Protein 9I8A (pdb70)

GO terms:
  GO:0005737 cytoplasm (C, TAS)
  GO:0005643 nuclear pore (C, TAS)
  GO:0005654 nucleoplasm (C, TAS)
  GO:0005829 cytosol (C, TAS)
  GO:0005515 protein binding (F, IPI)
  GO:0005654 nucleoplasm (C, IDA)
  GO:0005829 cytosol (C, IDA)
  GO:0005634 nucleus (C, IDA)
  GO:0006406 mRNA export from nucleus (P, IDA)

Organism: Homo sapiens (NCBI:txid9606)

Solvent-accessible surface area: 15616 Å² total; per-residue (Å²): 120,63,65,101,27,28,100,38,114,28,48,70,28,51,74,142,112,23,82,77,54,0,66,114,19,0,84,103,4,2,69,57,6,43,74,36,72,7,114,37,0,49,133,19,7,31,99,16,0,4,0,0,0,1,11,37,117,137,109,58,3,64,80,4,142,167,19,23,0,19,0,79,85,48,125,60,69,52,84,12,61,170,35,10,23,52,48,86,125,78,0,5,55,18,0,69,151,15,16,90,8,99,14,67,32,135,68,17,26,0,1,10,9,18,106,76,100,44,11,8,1,0,3,0,26,16,27,7,72,3,57,56,59,181,22,166,90,36,21,0,2,4,13,1,1,0,0,1,8,86,18,129,124,100,28,21,25,0,1,0,0,1,7,3,0,30,66,10,45,84,122,22,66,139,148,53,119,63,174,113,80,135,115,200,169,82,108,55,65,72,73,2,33,55,0,2,136,11,0,51,120,13,8,105,74,8,10,70,17,8,34,159,163,39,180,92,0,10,149,33,0,53,48,124,0,43,3,4,7,0,7,28,52,19,75,19,56,143,49,0,31,117,20,7,84,72,6,0,66,6,121,26,122,26,38,2,4,0,1,0,14,10,51,76,90,2,10,78,129,73,50,6,2,0,0,8,1,11,4,16,0,78,4,82,58,34,121,102,24,72,0,12,5,9,2,7,0,2,26,58,96,48,155,96,113,65,66,38,60,0,33,9,2,3,6,12,1,43,51,59,61,118

Radius of gyration: 19.2 Å; Cα contacts (8 Å, |Δi|>4): 674; chains: 2; bounding box: 52×43×65 Å

Foldseek 3Di:
DDDDDPDDDFADQPDPVSVVQVLVVLVVQVCLLQVLQNVVCLLQADQFAKEAEAEDPDPPCVLNVVLHADCVPPPDPVVNVVSIQTGSVRVRVVSSSGARKDWPSVPWGKYFDDDDQFKTKMKIWGWIARCDDDRHRFIKIKIKIWIWGQDPVGHTHTRYIYIYIYGDDPVRCCVVPDDDDDDD/DDDQVVLVVVQVVQQVVLVVVQQCCLQPVLQCNLVQADQQEWEQAQNRIQGGSVSVNVVSVVFAHKDWDWDDKDKDWDDCVVPPPWTKMKMKTWTWMDGPPDDIFIKIKIFMWTWDDDPPDTGIHTRYIYIHTPPNVD

Nearest PDB structures (foldseek):
  1jkg-assembly1_B  TM=9.981E-01  e=2.304E-37  Homo sapiens
  1jn5-assembly2_B  TM=9.976E-01  e=4.923E-36  Homo sapiens
  6e5u-assembly2_E  TM=9.848E-01  e=8.967E-34  Homo sapiens
  4wyk-assembly1_C  TM=9.854E-01  e=8.642E-33  Homo sapiens
  4wyk-assembly1_A  TM=9.820E-01  e=6.931E-32  Homo sapiens

B-factor: mean 39.31, std 14.85, range [22.28, 228.06]

Structure (mmCIF, N/CA/C/O backbone):
data_9I8A
#
_entry.id   9I8A
#
_cell.length_a   105.332
_cell.length_b   105.332
_cell.length_c   171.409
_cell.angle_alpha   90
_cell.angle_beta   90
_cell.angle_gamma   120
#
_symmetry.space_group_name_H-M   'P 65 2 2'
#
loop_
_entity.id
_entity.type
_entity.pdbx_description
1 polymer 'Nuclear RNA export factor 1'
2 polymer 'NTF2-related export protein 1'
3 water water
#
loop_
_atom_site.group_PDB
_atom_site.id
_atom_site.type_symbol
_atom_site.label_atom_id
_atom_site.label_alt_id
_atom_site.label_comp_id
_atom_site.label_asym_id
_atom_site.label_entity_id
_atom_site.label_seq_id
_atom_site.pdbx_PDB_ins_code
_atom_site.Cartn_x
_atom_site.Cartn_y
_atom_site.Cartn_z
_atom_site.occupancy
_atom_site.B_iso_or_equiv
_atom_site.auth_seq_id
_atom_site.auth_comp_id
_atom_site.auth_asym_id
_atom_site.auth_atom_id
_atom_site.pdbx_PDB_model_num
ATOM 1 N N . ALA A 1 1 ? 20.515 49.915 -7.804 1 101.894 2 ALA B N 1
ATOM 2 C CA . ALA A 1 1 ? 19.451 49.437 -6.888 1 107.338 2 ALA B CA 1
ATOM 3 C C . ALA A 1 1 ? 18.672 48.287 -7.543 1 110.071 2 ALA B C 1
ATOM 4 O O . ALA A 1 1 ? 18.253 48.397 -8.698 1 98.023 2 ALA B O 1
ATOM 13 N N . PRO A 1 2 ? 18.474 47.138 -6.844 1 10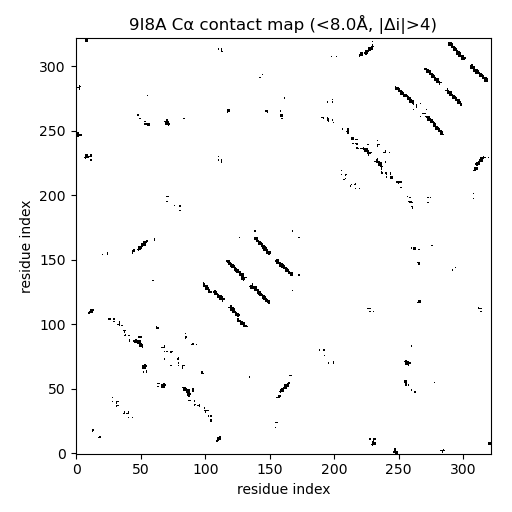9.239 3 PRO B N 1
ATOM 14 C CA . PRO A 1 2 ? 17.682 46.032 -7.386 1 103.088 3 PRO B CA 1
ATOM 15 C C . PRO A 1 2 ? 16.175 46.301 -7.352 1 97.603 3 PRO B C 1
ATOM 16 O O . PRO A 1 2 ? 15.737 47.217 -6.649 1 90.563 3 PRO B O 1
ATOM 27 N N . THR A 1 3 ? 15.394 45.52 -8.13 1 97.863 4 THR B N 1
ATOM 28 C CA . THR A 1 3 ? 13.93 45.596 -8.12 1 91.048 4 THR B CA 1
ATOM 29 C C . THR A 1 3 ? 13.268 44.205 -8.259 1 88.111 4 THR B C 1
ATOM 30 O O . THR A 1 3 ? 12.035 44.08 -8.214 1 89.21 4 THR B O 1
ATOM 40 N N . THR A 1 4 ? 14.061 43.133 -8.399 1 72.686 5 THR B N 1
ATOM 41 C CA . THR A 1 4 ? 13.501 41.802 -8.538 1 69.045 5 THR B CA 1
ATOM 42 C C . THR A 1 4 ? 13.17 41.267 -7.153 1 70.085 5 THR B C 1
ATOM 43 O O . THR A 1 4 ? 14.018 41.252 -6.269 1 74.185 5 THR B O 1
ATOM 53 N N . LEU A 1 5 ? 11.933 40.808 -6.972 1 70.494 6 LEU B N 1
ATOM 54 C CA . LEU A 1 5 ? 11.593 39.972 -5.833 1 67.591 6 LEU B CA 1
ATOM 55 C C . LEU A 1 5 ? 11.882 38.531 -6.248 1 62.282 6 LEU B C 1
ATOM 56 O O . LEU A 1 5 ? 11.598 38.179 -7.394 1 59.751 6 LEU B O 1
ATOM 72 N N . PRO A 1 6 ? 12.5 37.673 -5.392 1 65.461 7 PRO B N 1
ATOM 73 C CA . PRO A 1 6 ? 12.604 36.246 -5.699 1 61.735 7 PRO B CA 1
ATOM 74 C C . PRO A 1 6 ? 11.239 35.616 -5.956 1 59.548 7 PRO B C 1
ATOM 75 O O . PRO A 1 6 ? 10.226 36.146 -5.509 1 59.986 7 PRO B O 1
ATOM 86 N N . PRO A 1 7 ? 11.186 34.498 -6.713 1 60.064 8 PRO B N 1
ATOM 87 C CA . PRO A 1 7 ? 9.921 33.83 -7.027 1 56.346 8 PRO B CA 1
ATOM 88 C C . PRO A 1 7 ? 9.181 33.276 -5.812 1 51.222 8 PRO B C 1
ATOM 89 O O . PRO A 1 7 ? 9.756 32.568 -4.988 1 56.757 8 PRO B O 1
ATOM 100 N N . CYS A 1 8 ? 7.884 33.574 -5.734 1 47.457 9 CYS B N 1
ATOM 101 C CA . CYS A 1 8 ? 7.054 33.147 -4.622 1 41.523 9 CYS B CA 1
ATOM 102 C C . CYS A 1 8 ? 6.637 31.701 -4.839 1 36.683 9 CYS B C 1
ATOM 103 O O . CYS A 1 8 ? 6.332 31.33 -5.958 1 41.635 9 CYS B O 1
ATOM 110 N N . LYS A 1 9 ? 6.605 30.914 -3.762 1 40.408 10 LYS B N 1
ATOM 111 C CA . LYS A 1 9 ? 6.352 29.482 -3.844 1 39.896 10 LYS B CA 1
ATOM 112 C C . LYS A 1 9 ? 5.244 29.14 -2.85 1 39.828 10 LYS B C 1
ATOM 113 O O . LYS A 1 9 ? 4.937 29.946 -1.971 1 39.456 10 LYS B O 1
ATOM 132 N N . GLY A 1 10 ? 4.65 27.953 -3.008 1 39.045 11 GLY B N 1
ATOM 133 C CA . GLY A 1 10 ? 3.626 27.463 -2.097 1 35.075 11 GLY B CA 1
ATOM 134 C C . GLY A 1 10 ? 4.22 26.909 -0.803 1 31.051 11 GLY B C 1
ATOM 135 O O . GLY A 1 10 ? 5.309 27.311 -0.386 1 34.859 11 GLY B O 1
ATOM 139 N N . SER A 1 11 ? 3.535 25.918 -0.238 1 29.987 12 SER B N 1
ATOM 140 C CA . SER A 1 11 ? 3.818 25.371 1.076 1 28.185 12 SER B CA 1
ATOM 141 C C . SER A 1 11 ? 5.283 24.959 1.211 1 28.351 12 SER B C 1
ATOM 142 O O . SER A 1 11 ? 5.834 24.374 0.286 1 30.823 12 SER B O 1
ATOM 149 N N . TYR A 1 12 ? 5.853 25.231 2.386 1 28.841 13 TYR B N 1
ATOM 150 C CA . TYR A 1 12 ? 7.193 24.815 2.743 1 30.699 13 TYR B CA 1
ATOM 151 C C . TYR A 1 12 ? 7.091 23.877 3.943 1 27.322 13 TYR B C 1
ATOM 152 O O . TYR A 1 12 ? 6.75 24.312 5.043 1 27.056 13 TYR B O 1
ATOM 169 N N . PHE A 1 13 ? 7.467 22.594 3.75 1 30.235 14 PHE B N 1
ATOM 170 C CA . PHE A 1 13 ? 7.447 21.631 4.841 1 31.463 14 PHE B CA 1
ATOM 171 C C . PHE A 1 13 ? 8.846 21.201 5.286 1 33.443 14 PHE B C 1
ATOM 172 O O . PHE A 1 13 ? 8.992 20.668 6.392 1 32.356 14 PHE B O 1
ATOM 189 N N . GLY A 1 14 ? 9.86 21.404 4.429 1 31.351 15 GLY B N 1
ATOM 190 C CA . GLY A 1 14 ? 11.233 20.999 4.738 1 32.962 15 GLY B CA 1
ATOM 191 C C . GLY A 1 14 ? 11.496 19.524 4.473 1 36.163 15 GLY B C 1
ATOM 192 O O . GLY A 1 14 ? 12.394 19.215 3.686 1 38.114 15 GLY B O 1
ATOM 196 N N . THR A 1 15 ? 10.734 18.625 5.148 1 34.821 16 THR B N 1
ATOM 197 C CA . THR A 1 15 ? 10.922 17.191 5.012 1 35.442 16 THR B CA 1
ATOM 198 C C . THR A 1 15 ? 9.581 16.506 4.746 1 35.624 16 THR B C 1
ATOM 199 O O . THR A 1 15 ? 8.523 17.003 5.15 1 35.821 16 THR B O 1
ATOM 209 N N . GLU A 1 16 ? 9.656 15.309 4.126 1 38.871 17 GLU B N 1
ATOM 210 C CA . GLU A 1 16 ? 8.462 14.51 3.854 1 39.133 17 GLU B CA 1
ATOM 211 C C . GLU A 1 16 ? 7.811 14.067 5.156 1 38.295 17 GLU B C 1
ATOM 212 O O . GLU A 1 16 ? 6.591 14.066 5.265 1 40.471 17 GLU B O 1
ATOM 224 N N . ASN A 1 17 ? 8.626 13.661 6.135 1 37.638 18 ASN B N 1
ATOM 225 C CA . ASN A 1 17 ? 8.107 13.253 7.433 1 42.083 18 ASN B CA 1
ATOM 226 C C . ASN A 1 17 ? 7.241 14.353 8.055 1 37.521 18 ASN B C 1
ATOM 227 O O . ASN A 1 17 ? 6.177 14.063 8.596 1 36.581 18 ASN B O 1
ATOM 238 N N . LEU A 1 18 ? 7.73 15.607 8.042 1 34.425 19 LEU B N 1
ATOM 239 C CA . LEU A 1 18 ? 7.015 16.721 8.668 1 33.438 19 LEU B CA 1
ATOM 240 C C . LEU A 1 18 ? 5.752 17.081 7.884 1 31.105 19 LEU B C 1
ATOM 241 O O . LEU A 1 18 ? 4.744 17.532 8.462 1 32.027 19 LEU B O 1
ATOM 257 N N . LYS A 1 19 ? 5.84 16.967 6.55 1 30.201 20 LYS B N 1
ATOM 258 C CA . LYS A 1 19 ? 4.674 17.248 5.727 1 32.073 20 LYS B CA 1
ATOM 259 C C . LYS A 1 19 ? 3.56 16.286 6.119 1 32.785 20 LYS B C 1
ATOM 260 O O . LYS A 1 19 ? 2.428 16.723 6.322 1 33.981 20 LYS B O 1
ATOM 279 N N . SER A 1 20 ? 3.885 14.983 6.224 1 34.872 21 SER B N 1
ATOM 280 C CA . SER A 1 20 ? 2.912 13.986 6.603 1 34.974 21 SER B CA 1
ATOM 281 C C . SER A 1 20 ? 2.293 14.323 7.977 1 35.235 21 SER B C 1
ATOM 282 O O . SER A 1 20 ? 1.051 14.291 8.16 1 33.81 21 SER B O 1
ATOM 289 N N . LEU A 1 21 ? 3.146 14.648 8.954 1 32.561 22 LEU B N 1
ATOM 290 C CA . LEU A 1 21 ? 2.72 14.884 10.326 1 30.951 22 LEU B CA 1
ATOM 291 C C . LEU A 1 21 ? 1.78 16.101 10.41 1 32.568 22 LEU B C 1
ATOM 292 O O . LEU A 1 21 ? 0.723 16.053 11.062 1 31.331 22 LEU B O 1
ATOM 308 N N . VAL A 1 22 ? 2.196 17.207 9.781 1 29.108 23 VAL B N 1
ATOM 309 C CA . VAL A 1 22 ? 1.43 18.45 9.905 1 28.024 23 VAL B CA 1
ATOM 310 C C . VAL A 1 22 ? 0.134 18.38 9.094 1 28.247 23 VAL B C 1
ATOM 311 O O . VAL A 1 22 ? -0.878 18.833 9.577 1 27.566 23 VAL B O 1
ATOM 324 N N . LEU A 1 23 ? 0.176 17.82 7.882 1 28.38 24 LEU B N 1
ATOM 325 C CA . LEU A 1 23 ? -1.03 17.674 7.089 1 30.959 24 LEU B CA 1
ATOM 326 C C . LEU A 1 23 ? -2.049 16.781 7.799 1 29.18 24 LEU B C 1
ATOM 327 O O . LEU A 1 23 ? -3.237 17.104 7.741 1 28.527 24 LEU B O 1
ATOM 343 N N . HIS A 1 24 ? -1.617 15.716 8.489 1 30.555 25 HIS B N 1
ATOM 344 C CA . HIS A 1 24 ? -2.542 14.869 9.239 1 31.446 25 HIS B CA 1
ATOM 345 C C . HIS A 1 24 ? -3.13 15.615 10.434 1 32.6 25 HIS B C 1
ATOM 346 O O . HIS A 1 24 ? -4.338 15.538 10.676 1 31.436 25 HIS B O 1
ATOM 359 N N . PHE A 1 25 ? -2.294 16.395 11.135 1 30.28 26 PHE B N 1
ATOM 360 C CA . PHE A 1 25 ? -2.783 17.215 12.241 1 28.284 26 PHE B CA 1
ATOM 361 C C . PHE A 1 25 ? -3.905 18.149 11.787 1 28.05 26 PHE B C 1
ATOM 362 O O . PHE A 1 25 ? -4.925 18.274 12.473 1 29.397 26 PHE B O 1
ATOM 379 N N . LEU A 1 26 ? -3.717 18.802 10.632 1 26.546 27 LEU B N 1
ATOM 380 C CA . LEU A 1 26 ? -4.636 19.837 10.182 1 27.763 27 LEU B CA 1
ATOM 381 C C . LEU A 1 26 ? -5.945 19.188 9.756 1 30.343 27 LEU B C 1
ATOM 382 O O . LEU A 1 26 ? -7.018 19.7 10.075 1 27.991 27 LEU B O 1
ATOM 398 N N . GLN A 1 27 ? -5.857 18.045 9.069 1 29.379 28 GLN B N 1
ATOM 399 C CA . GLN A 1 27 ? -7.035 17.242 8.76 1 29.021 28 GLN B CA 1
ATOM 400 C C . GLN A 1 27 ? -7.888 16.953 9.991 1 30.413 28 GLN B C 1
ATOM 401 O O . GLN A 1 27 ? -9.112 17.202 9.974 1 30.965 28 GLN B O 1
ATOM 415 N N . GLN A 1 28 ? -7.235 16.434 11.034 1 30.16 29 GLN B N 1
ATOM 416 C CA . GLN A 1 28 ? -7.886 16.024 12.273 1 30.66 29 GLN B CA 1
ATOM 417 C C . GLN A 1 28 ? -8.442 17.248 13.006 1 30.123 29 GLN B C 1
ATOM 418 O O . GLN A 1 28 ? -9.585 17.231 13.49 1 31.398 29 GLN B O 1
ATOM 432 N N . TYR A 1 29 ? -7.633 18.301 13.111 1 26.924 30 TYR B N 1
ATOM 433 C CA . TYR A 1 29 ? -8.024 19.508 13.841 1 27.018 30 TYR B CA 1
ATOM 434 C C . TYR A 1 29 ? -9.272 20.113 13.211 1 25.238 30 TYR B C 1
ATOM 435 O O . TYR A 1 29 ? -10.229 20.427 13.919 1 28.847 30 TYR B O 1
ATOM 452 N N . TYR A 1 30 ? -9.243 20.285 11.883 1 24.48 31 TYR B N 1
ATOM 453 C CA . TYR A 1 30 ? -10.325 20.988 11.215 1 26.21 31 TYR B CA 1
ATOM 454 C C . TYR A 1 30 ? -11.561 20.097 11.051 1 26.833 31 TYR B C 1
ATOM 455 O O . TYR A 1 30 ? -12.667 20.613 10.927 1 28.587 31 TYR B O 1
ATOM 472 N N . ALA A 1 31 ? -11.428 18.768 11.135 1 28.732 32 ALA B N 1
ATOM 473 C CA . ALA A 1 31 ? -12.639 17.94 11.16 1 30.588 32 ALA B CA 1
ATOM 474 C C . ALA A 1 31 ? -13.452 18.261 12.407 1 29.64 32 ALA B C 1
ATOM 475 O O . ALA A 1 31 ? -14.669 18.272 12.351 1 32.197 32 ALA B O 1
ATOM 482 N N . ILE A 1 32 ? -12.791 18.485 13.548 1 29.649 33 ILE B N 1
ATOM 483 C CA . ILE A 1 32 ? -13.481 18.881 14.76 1 30.816 33 ILE B CA 1
ATOM 484 C C . ILE A 1 32 ? -13.918 20.345 14.699 1 27.567 33 ILE B C 1
ATOM 485 O O . ILE A 1 32 ? -15.038 20.691 15.092 1 28.273 33 ILE B O 1
ATOM 501 N N . TYR A 1 33 ? -12.998 21.212 14.262 1 27.042 34 TYR B N 1
ATOM 502 C CA . TYR A 1 33 ? -13.269 22.651 14.217 1 26.802 34 TYR B CA 1
ATOM 503 C C . TYR A 1 33 ? -14.498 23.004 13.381 1 25.978 34 TYR B C 1
ATOM 504 O O . TYR A 1 33 ? -15.236 23.944 13.733 1 28.361 34 TYR B O 1
ATOM 521 N N . ASP A 1 34 ? -14.715 22.261 12.283 1 25.303 35 ASP B N 1
ATOM 522 C CA . ASP A 1 34 ? -15.829 22.494 11.377 1 27.177 35 ASP B CA 1
ATOM 523 C C . ASP A 1 34 ? -17.065 21.609 11.64 1 29.735 35 ASP B C 1
ATOM 524 O O . ASP A 1 34 ? -18.045 21.635 10.864 1 34.616 35 ASP B O 1
ATOM 533 N N . SER A 1 35 ? -17.107 20.936 12.797 1 30.422 36 SER B N 1
ATOM 534 C CA . SER A 1 35 ? -18.138 19.951 13.097 1 32.715 36 SER B CA 1
ATOM 535 C C . SER A 1 35 ? -19.41 20.543 13.708 1 36.025 36 SER B C 1
ATOM 536 O O . SER A 1 35 ? -20.44 19.859 13.748 1 39.863 36 SER B O 1
ATOM 543 N N . GLY A 1 36 ? -19.368 21.715 14.322 1 36.109 37 GLY B N 1
ATOM 544 C CA . GLY A 1 36 ? -20.554 22.202 15.011 1 40.885 37 GLY B CA 1
ATOM 545 C C . GLY A 1 36 ? -20.484 22.136 16.542 1 36.786 37 GLY B C 1
ATOM 546 O O . GLY A 1 36 ? -21.363 22.673 17.242 1 44.163 37 GLY B O 1
ATOM 550 N N . ASP A 1 37 ? -19.515 21.387 17.054 1 32.836 38 ASP B N 1
ATOM 551 C CA . ASP A 1 37 ? -19.122 21.467 18.448 1 32.895 38 ASP B CA 1
ATOM 552 C C . ASP A 1 37 ? -17.61 21.239 18.488 1 30.094 38 ASP B C 1
ATOM 553 O O . ASP A 1 37 ? -17.117 20.164 18.112 1 34.864 38 ASP B O 1
ATOM 562 N N . ARG A 1 38 ? -16.902 22.25 18.975 1 29.334 39 ARG B N 1
ATOM 563 C CA . ARG A 1 38 ? -15.448 22.25 18.962 1 27.198 39 ARG B CA 1
ATOM 564 C C . ARG A 1 38 ? -14.862 21.671 20.254 1 27.532 39 ARG B C 1
ATOM 565 O O . ARG A 1 38 ? -13.636 21.675 20.421 1 29.514 39 ARG B O 1
ATOM 586 N N . GLN A 1 39 ? -15.674 21.088 21.157 1 27.837 40 GLN B N 1
ATOM 587 C CA . GLN A 1 39 ? -15.14 20.691 22.458 1 26.515 40 GLN B CA 1
ATOM 588 C C . GLN A 1 39 ? -14.099 19.557 22.313 1 26.728 40 GLN B C 1
ATOM 589 O O . GLN A 1 39 ? -13.291 19.369 23.216 1 27.509 40 GLN B O 1
ATOM 603 N N . GLY A 1 40 ? -14.103 18.863 21.17 1 27.433 41 GLY B N 1
ATOM 604 C CA . GLY A 1 40 ? -13.136 17.808 20.887 1 30.018 41 GLY B CA 1
ATOM 605 C C . GLY A 1 40 ? -11.701 18.338 20.83 1 29.472 41 GLY B C 1
ATOM 606 O O . GLY A 1 40 ? -10.749 17.572 20.982 1 30.185 41 GLY B O 1
ATOM 610 N N . LEU A 1 41 ? -11.574 19.654 20.635 1 30.564 42 LEU B N 1
ATOM 611 C CA . LEU A 1 41 ? -10.258 20.274 20.608 1 30.163 42 LEU B CA 1
ATOM 612 C C . LEU A 1 41 ? -9.63 20.352 21.998 1 28.382 42 LEU B C 1
ATOM 613 O O . LEU A 1 41 ? -8.436 20.667 22.103 1 30.026 42 LEU B O 1
ATOM 629 N N . LEU A 1 42 ? -10.382 20.128 23.075 1 30.428 43 LEU B N 1
ATOM 630 C CA . LEU A 1 42 ? -9.79 20.09 24.41 1 28.947 43 LEU B CA 1
ATOM 631 C C . LEU A 1 42 ? -8.596 19.122 24.487 1 29.625 43 LEU B C 1
ATOM 632 O O . LEU A 1 42 ? -7.636 19.351 25.224 1 34.048 43 LEU B O 1
ATOM 648 N N . ASP A 1 43 ? -8.642 18.038 23.705 1 29.03 44 ASP B N 1
ATOM 649 C CA . ASP A 1 43 ? -7.549 17.079 23.736 1 32.872 44 ASP B CA 1
ATOM 650 C C . ASP A 1 43 ? -6.411 17.434 22.778 1 32.133 44 ASP B C 1
ATOM 651 O O . ASP A 1 43 ? -5.392 16.741 22.799 1 39.852 44 ASP B O 1
ATOM 660 N N . ALA A 1 44 ? -6.535 18.523 22.013 1 33.301 45 ALA B N 1
ATOM 661 C CA . ALA A 1 44 ? -5.463 18.994 21.148 1 28.42 45 ALA B CA 1
ATOM 662 C C . ALA A 1 44 ? -4.673 20.156 21.748 1 28.454 45 ALA B C 1
ATOM 663 O O . ALA A 1 44 ? -3.57 20.422 21.25 1 29.668 45 ALA B O 1
ATOM 670 N N . TYR A 1 45 ? -5.195 20.813 22.799 1 28.727 46 TYR B N 1
ATOM 671 C CA . TYR A 1 45 ? -4.585 21.984 23.403 1 27.087 46 TYR B CA 1
ATOM 672 C C . TYR A 1 45 ? -3.98 21.611 24.751 1 27.21 46 TYR B C 1
ATOM 673 O O . TYR A 1 45 ? -4.6 20.906 25.541 1 29.612 46 TYR B O 1
ATOM 690 N N . HIS A 1 46 ? -2.765 22.124 25.019 1 28.308 47 HIS B N 1
ATOM 691 C CA . HIS A 1 46 ? -2.104 21.996 26.307 1 30.957 47 HIS B CA 1
ATOM 692 C C . HIS A 1 46 ? -2.982 22.621 27.388 1 31.615 47 HIS B C 1
ATOM 693 O O . HIS A 1 46 ? -3.654 23.628 27.132 1 31.967 47 HIS B O 1
ATOM 706 N N . ASP A 1 47 ? -2.884 22.101 28.62 1 28.949 48 ASP B N 1
ATOM 707 C CA . ASP A 1 47 ? -3.542 22.715 29.761 1 31.217 48 ASP B CA 1
ATOM 708 C C . ASP A 1 47 ? -3.276 24.218 29.874 1 29.596 48 ASP B C 1
ATOM 709 O O . ASP A 1 47 ? -4.177 24.993 30.271 1 27.745 48 ASP B O 1
ATOM 718 N N . GLY A 1 48 ? -2.039 24.619 29.581 1 27.227 49 GLY B N 1
ATOM 719 C CA . GLY A 1 48 ? -1.59 26.003 29.68 1 28.061 49 GLY B CA 1
ATOM 720 C C . GLY A 1 48 ? -1.507 26.737 28.346 1 27.631 49 GLY B C 1
ATOM 721 O O . GLY A 1 48 ? -0.806 27.752 28.249 1 30.587 49 GLY B O 1
ATOM 725 N N . ALA A 1 49 ? -2.248 26.292 27.336 1 26.235 50 ALA B N 1
ATOM 726 C CA . ALA A 1 49 ? -2.242 26.923 26.023 1 26.722 50 ALA B CA 1
ATOM 727 C C . ALA A 1 49 ? -2.738 28.377 26.032 1 26.807 50 ALA B C 1
ATOM 728 O O . ALA A 1 49 ? -3.527 28.777 26.907 1 27.07 50 ALA B O 1
ATOM 735 N N . CYS A 1 50 ? -2.282 29.13 25.014 1 27.117 51 CYS B N 1
ATOM 736 C CA . CYS A 1 50 ? -2.722 30.496 24.745 1 29.299 51 CYS B CA 1
ATOM 737 C C . CYS A 1 50 ? -3.334 30.585 23.37 1 25.482 51 CYS B C 1
ATOM 738 O O . CYS A 1 50 ? -2.834 29.955 22.44 1 25.938 51 CYS B O 1
ATOM 745 N N . CYS A 1 51 ? -4.369 31.466 23.241 1 24.283 52 CYS B N 1
ATOM 746 C CA . CYS A 1 51 ? -4.999 31.733 21.964 1 24.296 52 CYS B CA 1
ATOM 747 C C . CYS A 1 51 ? -5.337 33.226 21.901 1 24.123 52 CYS B C 1
ATOM 748 O O . CYS A 1 51 ? -5.786 33.79 22.902 1 27.26 52 CYS B O 1
ATOM 755 N N . SER A 1 52 ? -5.173 33.819 20.718 1 24.194 53 SER B N 1
ATOM 756 C CA . SER A 1 52 ? -5.689 35.174 20.509 1 24.475 53 SER B CA 1
ATOM 757 C C . SER A 1 52 ? -6.038 35.362 19.043 1 25.414 53 SER B C 1
ATOM 758 O O . SER A 1 52 ? -5.603 34.594 18.18 1 28.141 53 SER B O 1
ATOM 765 N N . LEU A 1 53 ? -6.915 36.358 18.811 1 25.402 54 LEU B N 1
ATOM 766 C CA . LEU A 1 53 ? -7.459 36.693 17.5 1 25.86 54 LEU B CA 1
ATOM 767 C C . LEU A 1 53 ? -7.116 38.139 17.147 1 25.593 54 LEU B C 1
ATOM 768 O O . LEU A 1 53 ? -7.182 39 18.014 1 28.611 54 LEU B O 1
ATOM 784 N N . SER A 1 54 ? -6.784 38.373 15.871 1 25.686 55 SER B N 1
ATOM 785 C CA . SER A 1 54 ? -6.614 39.703 15.356 1 28.233 55 SER B CA 1
ATOM 786 C C . SER A 1 54 ? -7.321 39.817 14.006 1 27.324 55 SER B C 1
ATOM 787 O O . SER A 1 54 ? -7.5 38.816 13.314 1 27.261 55 SER B O 1
ATOM 794 N N . ILE A 1 55 ? -7.742 41.049 13.662 1 28.779 56 ILE B N 1
ATOM 795 C CA . ILE A 1 55 ? -8.32 41.355 12.365 1 28.995 56 ILE B CA 1
ATOM 796 C C . ILE A 1 55 ? -7.709 42.66 11.853 1 29.648 56 ILE B C 1
ATOM 797 O O . ILE A 1 55 ? -7.052 43.374 12.601 1 31.558 56 ILE B O 1
ATOM 813 N N . PRO A 1 56 ? -7.905 43.012 10.561 1 32.074 57 PRO B N 1
ATOM 814 C CA . PRO A 1 56 ? -7.39 44.266 10.025 1 32.947 57 PRO B CA 1
ATOM 815 C C . PRO A 1 56 ? -7.899 45.5 10.757 1 39.434 57 PRO B C 1
ATOM 816 O O . PRO A 1 56 ? -9.018 45.517 11.248 1 40.908 57 PRO B O 1
ATOM 827 N N . PHE A 1 57 ? -7.043 46.534 10.823 1 42.979 58 PHE B N 1
ATOM 828 C CA . PHE A 1 57 ? -7.422 47.765 11.496 1 53.424 58 PHE B CA 1
ATOM 829 C C . PHE A 1 57 ? -8.471 48.437 10.611 1 56.09 58 PHE B C 1
ATOM 830 O O . PHE A 1 57 ? -8.212 48.618 9.418 1 56.661 58 PHE B O 1
ATOM 847 N N . ILE A 1 58 ? -9.67 48.684 11.179 1 62.168 59 ILE B N 1
ATOM 848 C CA . ILE A 1 58 ? -10.797 49.252 10.445 1 80.898 59 ILE B CA 1
ATOM 849 C C . ILE A 1 58 ? -11.674 50.011 11.448 1 91.082 59 ILE B C 1
ATOM 850 O O . ILE A 1 58 ? -11.153 51.109 11.878 1 91.404 59 ILE B O 1
ATOM 866 N N . SER A 1 65 ? -19.233 46.433 10.295 1 81.753 66 SER B N 1
ATOM 867 C CA . SER A 1 65 ? -18.536 45.678 9.218 1 75.924 66 SER B CA 1
ATOM 868 C C . SER A 1 65 ? -18.96 44.205 9.254 1 66.046 66 SER B C 1
ATOM 869 O O . SER A 1 65 ? -19.485 43.686 10.254 1 54.712 66 SER B O 1
ATOM 876 N N . SER A 1 66 ? -18.699 43.507 8.144 1 57.289 67 SER B N 1
ATOM 877 C CA . SER A 1 66 ? -19.023 42.098 8.068 1 56.005 67 SER B CA 1
ATOM 878 C C . SER A 1 66 ? -18.152 41.311 9.057 1 46.031 67 SER B C 1
ATOM 879 O O . SER A 1 66 ? -18.434 40.144 9.264 1 50.038 67 SER B O 1
ATOM 886 N N . LEU A 1 67 ? -17.157 41.945 9.726 1 44.719 68 LEU B N 1
ATOM 887 C CA . LEU A 1 67 ? -16.296 41.22 10.673 1 39.459 68 LEU B CA 1
ATOM 888 C C . LEU A 1 67 ? -16.717 41.482 12.121 1 39.854 68 LEU B C 1
ATOM 889 O O . LEU A 1 67 ? -15.954 41.216 13.039 1 40.609 68 LEU B O 1
ATOM 905 N N . ALA A 1 68 ? -17.96 41.941 12.364 1 43.738 69 ALA B N 1
ATOM 906 C CA . ALA A 1 68 ? -18.361 42.378 13.697 1 45.957 69 ALA B CA 1
ATOM 907 C C . ALA A 1 68 ? -18.277 41.28 14.761 1 43.624 69 ALA B C 1
ATOM 908 O O . ALA A 1 68 ? -17.989 41.561 15.922 1 47.119 69 ALA B O 1
ATOM 915 N N . GLU A 1 69 ? -18.558 40.031 14.384 1 44.978 70 GLU B N 1
ATOM 916 C CA . GLU A 1 69 ? -18.497 38.921 15.322 1 43.893 70 GLU B CA 1
ATOM 917 C C . GLU A 1 69 ? -17.063 38.69 15.842 1 41.144 70 GLU B C 1
ATOM 918 O O . GLU A 1 69 ? -16.865 38.075 16.878 1 45.453 70 GLU B O 1
ATOM 930 N N . TYR A 1 70 ? -16.044 39.167 15.119 1 35.768 71 TYR B N 1
ATOM 931 C CA . TYR A 1 70 ? -14.647 39.02 15.51 1 35.552 71 TYR B CA 1
ATOM 932 C C . TYR A 1 70 ? -14.119 40.275 16.229 1 36.103 71 TYR B C 1
ATOM 933 O O . TYR A 1 70 ? -13.024 40.256 16.794 1 36.234 71 TYR B O 1
ATOM 950 N N . PHE A 1 71 ? -14.877 41.382 16.203 1 40.096 72 PHE B N 1
ATOM 951 C CA . PHE A 1 71 ? -14.391 42.667 16.673 1 38.834 72 PHE B CA 1
ATOM 952 C C . PHE A 1 71 ? -14.181 42.622 18.191 1 38.439 72 PHE B C 1
ATOM 953 O O . PHE A 1 71 ? -13.187 43.139 18.668 1 38.416 72 PHE B O 1
ATOM 970 N N . LYS A 1 72 ? -15.091 41.995 18.963 1 38.71 73 LYS B N 1
ATOM 971 C CA . LYS A 1 72 ? -15.055 42.111 20.422 1 44.78 73 LYS B CA 1
ATOM 972 C C . LYS A 1 72 ? -13.78 41.5 21 1 41.409 73 LYS B C 1
ATOM 973 O O . LYS A 1 72 ? -13.25 42.004 21.999 1 45.528 73 LYS B O 1
ATOM 992 N N . ASP A 1 73 ? -13.301 40.414 20.371 1 35.888 74 ASP B N 1
ATOM 993 C CA . ASP A 1 73 ? -12.151 39.687 20.888 1 34.123 74 ASP B CA 1
ATOM 994 C C . ASP A 1 73 ? -10.837 39.982 20.146 1 34.653 74 ASP B C 1
ATOM 995 O O . ASP A 1 73 ? -9.809 39.372 20.466 1 34.807 74 ASP B O 1
ATOM 1004 N N A SER A 1 74 ? -10.861 40.858 19.138 0.5 30.609 75 SER B N 1
ATOM 1005 N N B SER A 1 74 ? -10.875 40.904 19.167 0.5 33.078 75 SER B N 1
ATOM 1006 C CA A SER A 1 74 ? -9.648 41.144 18.372 0.5 30.567 75 SER B CA 1
ATOM 1007 C CA B SER A 1 74 ? -9.681 41.3 18.416 0.5 35.989 75 SER B CA 1
ATOM 1008 C C A SER A 1 74 ? -8.636 41.92 19.228 0.5 30.686 75 SER B C 1
ATOM 1009 C C B SER A 1 74 ? -8.622 41.903 19.345 0.5 32.285 75 SER B C 1
ATOM 1010 O O A SER A 1 74 ? -9.009 42.856 19.942 0.5 37.576 75 SER B O 1
ATOM 1011 O O B SER A 1 74 ? -8.928 42.721 20.218 0.5 32.053 75 SER B O 1
ATOM 1024 N N . ARG A 1 75 ? -7.363 41.513 19.121 1 29.095 76 ARG B N 1
ATOM 1025 C CA . ARG A 1 75 ? -6.264 41.982 19.958 1 30.67 76 ARG B CA 1
ATOM 1026 C C . ARG A 1 75 ? -5.152 42.571 19.082 1 32.679 76 ARG B C 1
ATOM 1027 O O . ARG A 1 75 ? -4.466 41.861 18.339 1 35.748 76 ARG B O 1
ATOM 1049 N N . ASN A 1 76 ? -4.975 43.887 19.151 1 31.938 77 ASN B N 1
ATOM 1050 C CA . ASN A 1 76 ? -3.976 44.603 18.381 1 32.897 77 ASN B CA 1
ATOM 1051 C C . ASN A 1 76 ? -3.194 45.486 19.345 1 35.094 77 ASN B C 1
ATOM 1052 O O . ASN A 1 76 ? -3.691 46.529 19.752 1 37.398 77 ASN B O 1
ATOM 1063 N N . VAL A 1 77 ? -2.016 45.018 19.756 1 32.593 78 VAL B N 1
ATOM 1064 C CA . VAL A 1 77 ? -1.266 45.695 20.807 1 36.271 78 VAL B CA 1
ATOM 1065 C C . VAL A 1 77 ? -0.62 46.97 20.273 1 35.91 78 VAL B C 1
ATOM 1066 O O . VAL A 1 77 ? -0.179 47.795 21.067 1 40.272 78 VAL B O 1
ATOM 1079 N N . LYS A 1 78 ? -0.544 47.141 18.946 1 35.996 79 LYS B N 1
ATOM 1080 C CA . LYS A 1 78 ? -0.093 48.416 18.392 1 39.916 79 LYS B CA 1
ATOM 1081 C C . LYS A 1 78 ? -1.109 49.515 18.718 1 42.763 79 LYS B C 1
ATOM 1082 O O . LYS A 1 78 ? -0.731 50.643 19.027 1 54.512 79 LYS B O 1
ATOM 1101 N N . LYS A 1 79 ? -2.406 49.161 18.645 1 42.624 80 LYS B N 1
ATOM 1102 C CA . LYS A 1 79 ? -3.504 50.091 18.82 1 45.556 80 LYS B CA 1
ATOM 1103 C C . LYS A 1 79 ? -3.946 50.172 20.27 1 45.762 80 LYS B C 1
ATOM 1104 O O . LYS A 1 79 ? -4.22 51.277 20.733 1 53.233 80 LYS B O 1
ATOM 1123 N N . LEU A 1 80 ? -3.979 49.039 20.959 1 40.484 81 LEU B N 1
ATOM 1124 C CA . LEU A 1 80 ? -4.48 48.949 22.321 1 41.471 81 LEU B CA 1
ATOM 1125 C C . LEU A 1 80 ? -3.281 48.934 23.256 1 44.324 81 LEU B C 1
ATOM 1126 O O . LEU A 1 80 ? -2.485 47.993 23.187 1 41.931 81 LEU B O 1
ATOM 1142 N N . LYS A 1 81 ? -3.162 49.943 24.138 1 47.721 82 LYS B N 1
ATOM 1143 C CA . LYS A 1 81 ? -1.931 50.08 24.9 1 43.636 82 LYS B CA 1
ATOM 1144 C C . LYS A 1 81 ? -2.048 49.615 26.355 1 47.46 82 LYS B C 1
ATOM 1145 O O . LYS A 1 81 ? -1.024 49.29 26.978 1 47.775 82 LYS B O 1
ATOM 1164 N N . ASP A 1 82 ? -3.288 49.604 26.89 1 43.66 83 ASP B N 1
ATOM 1165 C CA . ASP A 1 82 ? -3.511 49.34 28.306 1 45.804 83 ASP B CA 1
ATOM 1166 C C . ASP A 1 82 ? -3.129 47.903 28.657 1 49.025 83 ASP B C 1
ATOM 1167 O O . ASP A 1 82 ? -3.727 46.965 28.105 1 51.029 83 ASP B O 1
ATOM 1176 N N . PRO A 1 83 ? -2.185 47.69 29.609 1 45.422 84 PRO B N 1
ATOM 1177 C CA . PRO A 1 83 ? -1.736 46.33 29.953 1 44.177 84 PRO B CA 1
ATOM 1178 C C . PRO A 1 83 ? -2.837 45.389 30.434 1 42.342 84 PRO B C 1
ATOM 1179 O O . PRO A 1 83 ? -2.807 44.211 30.102 1 42.017 84 PRO B O 1
ATOM 1190 N N . THR A 1 84 ? -3.78 45.88 31.244 1 44.005 85 THR B N 1
ATOM 1191 C CA . THR A 1 84 ? -4.87 45.047 31.766 1 46.727 85 THR B CA 1
ATOM 1192 C C . THR A 1 84 ? -5.786 44.532 30.641 1 45.758 85 THR B C 1
ATOM 1193 O O . THR A 1 84 ? -6.104 43.33 30.595 1 44.793 85 THR B O 1
ATOM 1203 N N . LEU A 1 85 ? -6.2 45.416 29.721 1 41.946 86 LEU B N 1
ATOM 1204 C CA . LEU A 1 85 ? -7.065 45.02 28.613 1 44.078 86 LEU B CA 1
ATOM 1205 C C . LEU A 1 85 ? -6.335 44.071 27.666 1 42.276 86 LEU B C 1
ATOM 1206 O O . LEU A 1 85 ? -6.942 43.101 27.2 1 39.837 86 LEU B O 1
ATOM 1222 N N . ARG A 1 86 ? -5.048 44.355 27.398 1 38.444 87 ARG B N 1
ATOM 1223 C CA . ARG A 1 86 ? -4.181 43.456 26.642 1 36.24 87 ARG B CA 1
ATOM 1224 C C . ARG A 1 86 ? -4.191 42.061 27.266 1 36.02 87 ARG B C 1
ATOM 1225 O O . ARG A 1 86 ? -4.313 41.061 26.546 1 35.391 87 ARG B O 1
ATOM 1246 N N . PHE A 1 87 ? -4.05 42.005 28.596 1 33.418 88 PHE B N 1
ATOM 1247 C CA . PHE A 1 87 ? -4.017 40.735 29.309 1 35.681 88 PHE B CA 1
ATOM 1248 C C . PHE A 1 87 ? -5.328 39.969 29.167 1 35.097 88 PHE B C 1
ATOM 1249 O O . PHE A 1 87 ? -5.337 38.726 28.994 1 34.517 88 PHE B O 1
ATOM 1266 N N . ARG A 1 88 ? -6.437 40.708 29.308 1 39.494 89 ARG B N 1
ATOM 1267 C CA . ARG A 1 88 ? -7.752 40.096 29.319 1 40.268 89 ARG B CA 1
ATOM 1268 C C . ARG A 1 88 ? -8.121 39.525 27.951 1 35.048 89 ARG B C 1
ATOM 1269 O O . ARG A 1 88 ? -8.88 38.556 27.907 1 38.624 89 ARG B O 1
ATOM 1290 N N . LEU A 1 89 ? -7.619 40.084 26.842 1 33.565 90 LEU B N 1
ATOM 1291 C CA . LEU A 1 89 ? -7.984 39.598 25.509 1 34.034 90 LEU B CA 1
ATOM 1292 C C . LEU A 1 89 ? -7.222 38.336 25.106 1 31.342 90 LEU B C 1
ATOM 1293 O O . LEU A 1 89 ? -7.554 37.694 24.096 1 33.828 90 LEU B O 1
ATOM 1309 N N . LEU A 1 90 ? -6.147 38.029 25.838 1 30.266 91 LEU B N 1
ATOM 1310 C CA . LEU A 1 90 ? -5.403 36.794 25.594 1 30.345 91 LEU B CA 1
ATOM 1311 C C . LEU A 1 90 ? -6.125 35.656 26.304 1 29.795 91 LEU B C 1
ATOM 1312 O O . LEU A 1 90 ? -6.305 35.709 27.518 1 34.616 91 LEU B O 1
ATOM 1328 N N . LYS A 1 91 ? -6.534 34.635 25.552 1 28.516 92 LYS B N 1
ATOM 1329 C CA . LYS A 1 91 ? -7.158 33.451 26.141 1 29.147 92 LYS B CA 1
ATOM 1330 C C . LYS A 1 91 ? -6.082 32.497 26.63 1 27.973 92 LYS B C 1
ATOM 1331 O O . LYS A 1 91 ? -5.203 32.132 25.857 1 30.19 92 LYS B O 1
ATOM 1350 N N . HIS A 1 92 ? -6.14 32.145 27.922 1 26.19 93 HIS B N 1
ATOM 1351 C CA . HIS A 1 92 ? -5.159 31.275 28.555 1 27.426 93 HIS B CA 1
ATOM 1352 C C . HIS A 1 92 ? -5.864 30.115 29.267 1 28.756 93 HIS B C 1
ATOM 1353 O O . HIS A 1 92 ? -6.829 30.327 29.989 1 28.482 93 HIS B O 1
ATOM 1366 N N . THR A 1 93 ? -5.297 28.918 29.093 1 28.507 94 THR B N 1
ATOM 1367 C CA . THR A 1 93 ? -5.752 27.619 29.578 1 27.678 94 THR B CA 1
ATOM 1368 C C . THR A 1 93 ? -6.644 26.995 28.511 1 27.829 94 THR B C 1
ATOM 1369 O O . THR A 1 93 ? -7.359 27.695 27.796 1 31.065 94 THR B O 1
ATOM 1379 N N . ARG A 1 94 ? -6.575 25.654 28.413 1 27.387 95 ARG B N 1
ATOM 1380 C CA . ARG A 1 94 ? -7.329 24.97 27.377 1 25.489 95 ARG B CA 1
ATOM 1381 C C . ARG A 1 94 ? -8.839 25.223 27.532 1 25.162 95 ARG B C 1
ATOM 1382 O O . ARG A 1 94 ? -9.536 25.358 26.53 1 26.344 95 ARG B O 1
ATOM 1403 N N . LEU A 1 95 ? -9.3 25.359 28.774 1 26.057 96 LEU B N 1
ATOM 1404 C CA . LEU A 1 95 ? -10.719 25.626 29.035 1 24.334 96 LEU B CA 1
ATOM 1405 C C . LEU A 1 95 ? -11.129 26.948 28.388 1 26.685 96 LEU B C 1
ATOM 1406 O O . LEU A 1 95 ? -12.087 26.983 27.62 1 26.635 96 LEU B O 1
ATOM 1422 N N . ASN A 1 96 ? -10.347 28.015 28.655 1 26.978 97 ASN B N 1
ATOM 1423 C CA . ASN A 1 96 ? -10.724 29.324 28.126 1 25.593 97 ASN B CA 1
ATOM 1424 C C . ASN A 1 96 ? -10.487 29.411 26.622 1 25.386 97 ASN B C 1
ATOM 1425 O O . ASN A 1 96 ? -11.235 30.072 25.918 1 27.583 97 ASN B O 1
ATOM 1436 N N . VAL A 1 97 ? -9.428 28.766 26.117 1 24.705 98 VAL B N 1
ATOM 1437 C CA . VAL A 1 97 ? -9.199 28.713 24.684 1 24.668 98 VAL B CA 1
ATOM 1438 C C . VAL A 1 97 ? -10.399 28.08 23.964 1 25.534 98 VAL B C 1
ATOM 1439 O O . VAL A 1 97 ? -10.893 28.626 22.98 1 26.588 98 VAL B O 1
ATOM 1452 N N . VAL A 1 98 ? -10.77 26.845 24.338 1 26.99 99 VAL B N 1
ATOM 1453 C CA . VAL A 1 98 ? -11.756 26.127 23.553 1 25.829 99 VAL B CA 1
ATOM 1454 C C . VAL A 1 98 ? -13.153 26.712 23.782 1 25.295 99 VAL B C 1
ATOM 1455 O O . VAL A 1 98 ? -13.957 26.709 22.847 1 26.018 99 VAL B O 1
ATOM 1468 N N . ALA A 1 99 ? -13.421 27.252 24.983 1 24.193 100 ALA B N 1
ATOM 1469 C CA . ALA A 1 99 ? -14.7 27.941 25.21 1 27.167 100 ALA B CA 1
ATOM 1470 C C . ALA A 1 99 ? -14.843 29.129 24.27 1 26.702 100 ALA B C 1
ATOM 1471 O O . ALA A 1 99 ? -15.881 29.337 23.672 1 29.272 100 ALA B O 1
ATOM 1478 N N . PHE A 1 100 ? -13.755 29.885 24.096 1 26.974 101 PHE B N 1
ATOM 1479 C CA . PHE A 1 100 ? -13.718 30.988 23.149 1 26.475 101 PHE B CA 1
ATOM 1480 C C . PHE A 1 100 ? -13.946 30.482 21.73 1 26.934 101 PHE B C 1
ATOM 1481 O O . PHE A 1 100 ? -14.805 31.003 21.015 1 28.251 101 PHE B O 1
ATOM 1498 N N . LEU A 1 101 ? -13.206 29.443 21.308 1 25.96 102 LEU B N 1
ATOM 1499 C CA . LEU A 1 101 ? -13.346 28.977 19.933 1 24.697 102 LEU B CA 1
ATOM 1500 C C . LEU A 1 101 ? -14.8 28.543 19.647 1 26.536 102 LEU B C 1
ATOM 1501 O O . LEU A 1 101 ? -15.295 28.734 18.536 1 26.449 102 LEU B O 1
ATOM 1517 N N . ASN A 1 102 ? -15.489 27.985 20.641 1 26.93 103 ASN B N 1
ATOM 1518 C CA . ASN A 1 102 ? -16.848 27.468 20.432 1 30.456 103 ASN B CA 1
ATOM 1519 C C . ASN A 1 102 ? -17.867 28.609 20.354 1 31.754 103 ASN B C 1
ATOM 1520 O O . ASN A 1 102 ? -19.036 28.358 20.01 1 32.339 103 ASN B O 1
ATOM 1531 N N . GLU A 1 103 ? -17.447 29.835 20.716 1 30.89 104 GLU B N 1
ATOM 1532 C CA . GLU A 1 103 ? -18.278 31.016 20.608 1 34.945 104 GLU B CA 1
ATOM 1533 C C . GLU A 1 103 ? -18.149 31.614 19.209 1 33.16 104 GLU B C 1
ATOM 1534 O O . GLU A 1 103 ? -19.038 32.328 18.804 1 35.943 104 GLU B O 1
ATOM 1546 N N . LEU A 1 104 ? -17.073 31.342 18.478 1 29.501 105 LEU B N 1
ATOM 1547 C CA . LEU A 1 104 ? -16.896 31.911 17.15 1 30.597 105 LEU B CA 1
ATOM 1548 C C . LEU A 1 104 ? -17.88 31.306 16.157 1 30.517 105 LEU B C 1
ATOM 1549 O O . LEU A 1 104 ? -18.353 30.174 16.34 1 31.088 105 LEU B O 1
ATOM 1565 N N . PRO A 1 105 ? -18.16 31.978 15.015 1 30.622 106 PRO B N 1
ATOM 1566 C CA . PRO A 1 105 ? -19.059 31.42 14.007 1 32.867 106 PRO B CA 1
ATOM 1567 C C . PRO A 1 105 ? -18.671 30.043 13.5 1 32.545 106 PRO B C 1
ATOM 1568 O O . PRO A 1 105 ? -17.489 29.718 13.424 1 30.638 106 PRO B O 1
ATOM 1579 N N . LYS A 1 106 ? -19.694 29.215 13.181 1 29.766 107 LYS B N 1
ATOM 1580 C CA . LYS A 1 106 ? -19.435 27.884 12.633 1 27.983 107 LYS B CA 1
ATOM 1581 C C . LYS A 1 106 ? -18.834 28.043 11.238 1 30.486 107 LYS B C 1
ATOM 1582 O O . LYS A 1 106 ? -19.155 29.007 10.528 1 33.504 107 LYS B O 1
ATOM 1601 N N . THR A 1 107 ? -17.981 27.089 10.85 1 28.951 108 THR B N 1
ATOM 1602 C CA . THR A 1 107 ? -17.112 27.228 9.693 1 29.626 108 THR B CA 1
ATOM 1603 C C . THR A 1 107 ? -17.044 25.981 8.832 1 27.706 108 THR B C 1
ATOM 1604 O O . THR A 1 107 ? -17.324 24.881 9.3 1 30.917 108 THR B O 1
ATOM 1614 N N . GLN A 1 108 ? -16.678 26.198 7.558 1 27.332 109 GLN B N 1
ATOM 1615 C CA . GLN A 1 108 ? -16.195 25.148 6.67 1 31.036 109 GLN B CA 1
ATOM 1616 C C . GLN A 1 108 ? -14.92 25.64 5.974 1 29.169 109 GLN B C 1
ATOM 1617 O O . GLN A 1 108 ? -14.99 26.456 5.058 1 27.659 109 GLN B O 1
ATOM 1631 N N . HIS A 1 109 ? -13.778 25.08 6.394 1 30.078 110 HIS B N 1
ATOM 1632 C CA . HIS A 1 109 ? -12.464 25.417 5.852 1 27.961 110 HIS B CA 1
ATOM 1633 C C . HIS A 1 109 ? -12.116 24.57 4.625 1 30.33 110 HIS B C 1
ATOM 1634 O O . HIS A 1 109 ? -12.382 23.356 4.594 1 31.252 110 HIS B O 1
ATOM 1647 N N . ASP A 1 110 ? -11.469 25.205 3.626 1 28.221 111 ASP B N 1
ATOM 1648 C CA . ASP A 1 110 ? -10.906 24.474 2.5 1 28.799 111 ASP B CA 1
ATOM 1649 C C . ASP A 1 110 ? -9.504 23.932 2.835 1 26.981 111 ASP B C 1
ATOM 1650 O O . ASP A 1 110 ? -8.466 24.461 2.413 1 26.909 111 ASP B O 1
ATOM 1659 N N . VAL A 1 111 ? -9.485 22.839 3.602 1 27.325 112 VAL B N 1
ATOM 1660 C CA . VAL A 1 111 ? -8.247 22.304 4.165 1 28.975 112 VAL B CA 1
ATOM 1661 C C . VAL A 1 111 ? -7.217 21.968 3.086 1 27.924 112 VAL B C 1
ATOM 1662 O O . VAL A 1 111 ? -6.019 22.226 3.294 1 30.024 112 VAL B O 1
ATOM 1675 N N . ASN A 1 112 ? -7.652 21.328 1.988 1 28.454 113 ASN B N 1
ATOM 1676 C CA . ASN A 1 112 ? -6.707 20.831 0.997 1 32.501 113 ASN B CA 1
ATOM 1677 C C . ASN A 1 112 ? -6.08 21.974 0.189 1 30.266 113 ASN B C 1
ATOM 1678 O O . ASN A 1 112 ? -5.119 21.709 -0.53 1 32.642 113 ASN B 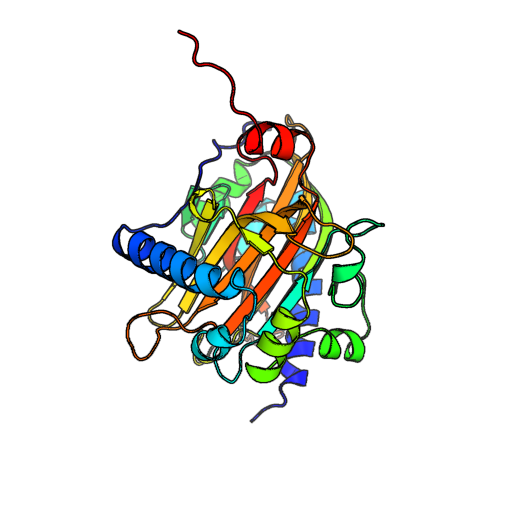O 1
ATOM 1689 N N . SER A 1 113 ? -6.655 23.181 0.253 1 26.624 114 SER B N 1
ATOM 1690 C CA . SER A 1 113 ? -6.081 24.36 -0.382 1 28.327 114 SER B CA 1
ATOM 1691 C C . SER A 1 113 ? -5.155 25.151 0.543 1 26.904 114 SER B C 1
ATOM 1692 O O . SER A 1 113 ? -4.608 26.153 0.106 1 28.986 114 SER B O 1
ATOM 1699 N N . PHE A 1 114 ? -5.033 24.771 1.813 1 24.769 115 PHE B N 1
ATOM 1700 C CA . PHE A 1 114 ? -4.167 25.484 2.719 1 28.204 115 PHE B CA 1
ATOM 1701 C C . PHE A 1 114 ? -2.733 25.564 2.179 1 27.227 115 PHE B C 1
ATOM 1702 O O . PHE A 1 114 ? -2.202 24.608 1.617 1 28.689 115 PHE B O 1
ATOM 1719 N N . VAL A 1 115 ? -2.106 26.746 2.37 1 24.92 116 VAL B N 1
ATOM 1720 C CA . VAL A 1 115 ? -0.692 26.956 2.134 1 26.17 116 VAL B CA 1
ATOM 1721 C C . VAL A 1 115 ? -0.043 27.024 3.513 1 26.356 116 VAL B C 1
ATOM 1722 O O . VAL A 1 115 ? -0.384 27.878 4.336 1 25.865 116 VAL B O 1
ATOM 1735 N N . VAL A 1 116 ? 0.88 26.069 3.76 1 25.877 117 VAL B N 1
ATOM 1736 C CA . VAL A 1 116 ? 1.427 25.839 5.081 1 23.298 117 VAL B CA 1
ATOM 1737 C C . VAL A 1 116 ? 2.942 26.082 5.02 1 26.89 117 VAL B C 1
ATOM 1738 O O . VAL A 1 116 ? 3.601 25.538 4.137 1 27.893 117 VAL B O 1
ATOM 1751 N N . ASP A 1 117 ? 3.449 26.856 5.989 1 26.574 118 ASP B N 1
ATOM 1752 C CA . ASP A 1 117 ? 4.876 27.117 6.135 1 25.835 118 ASP B CA 1
ATOM 1753 C C . ASP A 1 117 ? 5.335 26.633 7.502 1 26.782 118 ASP B C 1
ATOM 1754 O O . ASP A 1 117 ? 4.908 27.163 8.53 1 26.477 118 ASP B O 1
ATOM 1763 N N . ILE A 1 118 ? 6.235 25.622 7.498 1 27.327 119 ILE B N 1
ATOM 1764 C CA . ILE A 1 118 ? 6.872 25.18 8.729 1 24.438 119 ILE B CA 1
ATOM 1765 C C . ILE A 1 118 ? 8.16 25.991 8.849 1 27.147 119 ILE B C 1
ATOM 1766 O O . ILE A 1 118 ? 9.082 25.836 8.03 1 29.926 119 ILE B O 1
ATOM 1782 N N . SER A 1 119 ? 8.203 26.813 9.898 1 25.407 120 SER B N 1
ATOM 1783 C CA . SER A 1 119 ? 9.234 27.851 10.019 1 25.722 120 SER B CA 1
ATOM 1784 C C . SER A 1 119 ? 10.202 27.628 11.185 1 26.56 120 SER B C 1
ATOM 1785 O O . SER A 1 119 ? 11.191 28.341 11.284 1 27.735 120 SER B O 1
ATOM 1792 N N . ALA A 1 120 ? 9.935 26.679 12.084 1 26.784 121 ALA B N 1
ATOM 1793 C CA . ALA A 1 120 ? 10.806 26.341 13.204 1 27.488 121 ALA B CA 1
ATOM 1794 C C . ALA A 1 120 ? 10.588 24.894 13.634 1 27.924 121 ALA B C 1
ATOM 1795 O O . ALA A 1 120 ? 9.423 24.433 13.741 1 27.85 121 ALA B O 1
ATOM 1802 N N . GLN A 1 121 ? 11.697 24.205 13.964 1 28.843 122 GLN B N 1
ATOM 1803 C CA . GLN A 1 121 ? 11.616 22.83 14.448 1 28.688 122 GLN B CA 1
ATOM 1804 C C . GLN A 1 121 ? 12.776 22.476 15.367 1 31.434 122 GLN B C 1
ATOM 1805 O O . GLN A 1 121 ? 13.946 22.714 15.022 1 34.625 122 GLN B O 1
ATOM 1819 N N . THR A 1 122 ? 12.422 21.951 16.546 1 31.026 123 THR B N 1
ATOM 1820 C CA . THR A 1 122 ? 13.351 21.279 17.444 1 30.813 123 THR B CA 1
ATOM 1821 C C . THR A 1 122 ? 12.697 19.983 17.909 1 30.605 123 THR B C 1
ATOM 1822 O O . THR A 1 122 ? 11.548 19.695 17.522 1 31.371 123 THR B O 1
ATOM 1832 N N . SER A 1 123 ? 13.369 19.252 18.814 1 30.405 124 SER B N 1
ATOM 1833 C CA . SER A 1 123 ? 12.743 18.053 19.371 1 30.973 124 SER B CA 1
ATOM 1834 C C . SER A 1 123 ? 11.532 18.398 20.27 1 32.846 124 SER B C 1
ATOM 1835 O O . SER A 1 123 ? 10.744 17.513 20.602 1 34.772 124 SER B O 1
ATOM 1842 N N . THR A 1 124 ? 11.366 19.685 20.666 1 30.665 125 THR B N 1
ATOM 1843 C CA . THR A 1 124 ? 10.286 20.069 21.572 1 29.91 125 THR B CA 1
ATOM 1844 C C . THR A 1 124 ? 9.288 21.065 20.963 1 26.222 125 THR B C 1
ATOM 1845 O O . THR A 1 124 ? 8.295 21.381 21.63 1 30.489 125 THR B O 1
ATOM 1855 N N . LEU A 1 125 ? 9.485 21.496 19.712 1 26.631 126 LEU B N 1
ATOM 1856 C CA . LEU A 1 125 ? 8.781 22.655 19.163 1 26.403 126 LEU B CA 1
ATOM 1857 C C . LEU A 1 125 ? 8.603 22.452 17.664 1 26.815 126 LEU B C 1
ATOM 1858 O O . LEU A 1 125 ? 9.524 22.053 16.955 1 29.648 126 LEU B O 1
ATOM 1874 N N . LEU A 1 126 ? 7.406 22.773 17.189 1 26.026 127 LEU B N 1
ATOM 1875 C CA . LEU A 1 126 ? 7.135 22.917 15.774 1 24.196 127 LEU B CA 1
ATOM 1876 C C . LEU A 1 126 ? 6.322 24.21 15.652 1 27.111 127 LEU B C 1
ATOM 1877 O O . LEU A 1 126 ? 5.294 24.339 16.34 1 28.168 127 LEU B O 1
ATOM 1893 N N . CYS A 1 127 ? 6.76 25.13 14.792 1 26.428 128 CYS B N 1
ATOM 1894 C CA . CYS A 1 127 ? 5.986 26.339 14.501 1 24.857 128 CYS B CA 1
ATOM 1895 C C . CYS A 1 127 ? 5.601 26.314 13.032 1 24.293 128 CYS B C 1
ATOM 1896 O O . CYS A 1 127 ? 6.446 26.136 12.161 1 26.538 128 CYS B O 1
ATOM 1903 N N . PHE A 1 128 ? 4.29 26.44 12.75 1 25.259 129 PHE B N 1
ATOM 1904 C CA . PHE A 1 128 ? 3.86 26.455 11.367 1 24.567 129 PHE B CA 1
ATOM 1905 C C . PHE A 1 128 ? 2.683 27.428 11.251 1 25.389 129 PHE B C 1
ATOM 1906 O O . PHE A 1 128 ? 1.913 27.61 12.199 1 25.936 129 PH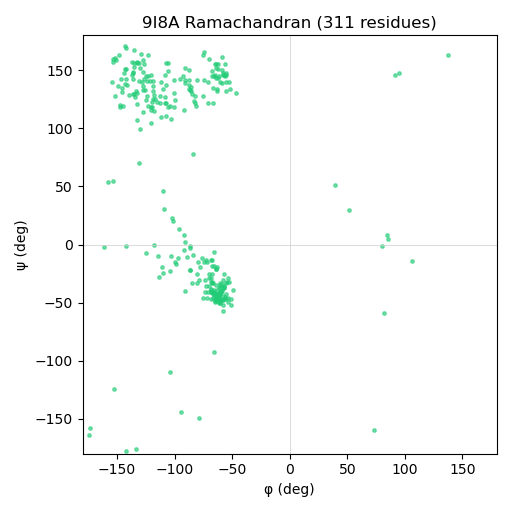E B O 1
ATOM 1923 N N . SER A 1 129 ? 2.602 28.074 10.091 1 24.374 130 SER B N 1
ATOM 1924 C CA . SER A 1 129 ? 1.53 29.012 9.83 1 24.575 130 SER B CA 1
ATOM 1925 C C . SER A 1 129 ? 0.724 28.502 8.626 1 25.972 130 SER B C 1
ATOM 1926 O O . SER A 1 129 ? 1.254 27.952 7.654 1 27.032 130 SER B O 1
ATOM 1933 N N . VAL A 1 130 ? -0.596 28.67 8.735 1 24.889 131 VAL B N 1
ATOM 1934 C CA . VAL A 1 130 ? -1.555 28.128 7.8 1 26.287 131 VAL B CA 1
ATOM 1935 C C . VAL A 1 130 ? -2.325 29.269 7.151 1 24.934 131 VAL B C 1
ATOM 1936 O O . VAL A 1 130 ? -2.902 30.085 7.871 1 28.79 131 VAL B O 1
ATOM 1949 N N . ASN A 1 131 ? -2.322 29.301 5.814 1 24.84 132 ASN B N 1
ATOM 1950 C CA . ASN A 1 131 ? -2.989 30.35 5.06 1 26.876 132 ASN B CA 1
ATOM 1951 C C . ASN A 1 131 ? -4.093 29.708 4.214 1 27.762 132 ASN B C 1
ATOM 1952 O O . ASN A 1 131 ? -3.844 28.76 3.461 1 28.155 132 ASN B O 1
ATOM 1963 N N . GLY A 1 132 ? -5.319 30.247 4.301 1 26.325 133 GLY B N 1
ATOM 1964 C CA . GLY A 1 132 ? -6.406 29.654 3.543 1 25.652 133 GLY B CA 1
ATOM 1965 C C . GLY A 1 132 ? -7.68 30.48 3.624 1 25.207 133 GLY B C 1
ATOM 1966 O O . GLY A 1 132 ? -7.625 31.702 3.931 1 26.287 133 GLY B O 1
ATOM 1970 N N . VAL A 1 133 ? -8.802 29.783 3.356 1 25.43 134 VAL B N 1
ATOM 1971 C CA . VAL A 1 133 ? -10.123 30.377 3.397 1 25.297 134 VAL B CA 1
ATOM 1972 C C . VAL A 1 133 ? -11.07 29.481 4.185 1 26.061 134 VAL B C 1
ATOM 1973 O O . VAL A 1 133 ? -10.866 28.239 4.271 1 25.922 134 VAL B O 1
ATOM 1986 N N . PHE A 1 134 ? -12.144 30.101 4.718 1 25.722 135 PHE B N 1
ATOM 1987 C CA . PHE A 1 134 ? -13.29 29.372 5.24 1 26.415 135 PHE B CA 1
ATOM 1988 C C . PHE A 1 134 ? -14.606 30.111 4.931 1 27.54 135 PHE B C 1
ATOM 1989 O O . PHE A 1 134 ? -14.629 31.333 4.773 1 27.485 135 PHE B O 1
ATOM 2006 N N . LYS A 1 135 ? -15.68 29.327 4.802 1 27.352 136 LYS B N 1
ATOM 2007 C CA . LYS A 1 135 ? -17.044 29.837 4.688 1 30.515 136 LYS B CA 1
ATOM 2008 C C . LYS A 1 135 ? -17.683 29.832 6.072 1 29.115 136 LYS B C 1
ATOM 2009 O O . LYS A 1 135 ? -17.467 28.913 6.864 1 30.006 136 LYS B O 1
ATOM 2028 N N . GLU A 1 136 ? -18.496 30.858 6.361 1 31.063 137 GLU B N 1
ATOM 2029 C CA . GLU A 1 136 ? -19.367 30.838 7.53 1 33.17 137 GLU B CA 1
ATOM 2030 C C . GLU A 1 136 ? -20.644 30.129 7.119 1 32.358 137 GLU B C 1
ATOM 2031 O O . GLU A 1 136 ? -21.198 30.438 6.061 1 31.887 137 GLU B O 1
ATOM 2043 N N . VAL A 1 137 ? -21.089 29.175 7.944 1 35.151 138 VAL B N 1
ATOM 2044 C CA . VAL A 1 137 ? -22.161 28.264 7.547 1 38.021 138 VAL B CA 1
ATOM 2045 C C . VAL A 1 137 ? -23.513 28.689 8.098 1 43.505 138 VAL B C 1
ATOM 2046 O O . VAL A 1 137 ? -24.541 28.172 7.635 1 47.21 138 VAL B O 1
ATOM 2059 N N . ASP A 1 138 ? -23.52 29.566 9.111 1 43.403 139 ASP B N 1
ATOM 2060 C CA . ASP A 1 138 ? -24.775 29.938 9.747 1 51.015 139 ASP B CA 1
ATOM 2061 C C . ASP A 1 138 ? -24.745 31.419 10.104 1 52.147 139 ASP B C 1
ATOM 2062 O O . ASP A 1 138 ? -23.793 32.111 9.769 1 50.672 139 ASP B O 1
ATOM 2071 N N . GLY A 1 139 ? -25.829 31.892 10.747 1 52.01 140 GLY B N 1
ATOM 2072 C CA . GLY A 1 139 ? -25.832 33.197 11.401 1 53.412 140 GLY B CA 1
ATOM 2073 C C . GLY A 1 139 ? -25.865 34.338 10.392 1 45.62 140 GLY B C 1
ATOM 2074 O O . GLY A 1 139 ? -26.249 34.139 9.241 1 47.11 140 GLY B O 1
ATOM 2078 N N . LYS A 1 140 ? -25.458 35.531 10.844 1 53.024 141 LYS B N 1
ATOM 2079 C CA . LYS A 1 140 ? -25.668 36.783 10.127 1 52.442 141 LYS B CA 1
ATOM 2080 C C . LYS A 1 140 ? -24.873 36.862 8.819 1 47.737 141 LYS B C 1
ATOM 2081 O O . LYS A 1 140 ? -25.361 37.46 7.863 1 52.383 141 LYS B O 1
ATOM 2100 N N . SER A 1 141 ? -23.677 36.251 8.766 1 42.518 142 SER B N 1
ATOM 2101 C CA . SER A 1 141 ? -22.817 36.277 7.587 1 44.952 142 SER B CA 1
ATOM 2102 C C . SER A 1 141 ? -22.739 34.914 6.878 1 40.363 142 SER B C 1
ATOM 2103 O O . SER A 1 141 ? -21.767 34.602 6.192 1 40.147 142 SER B O 1
ATOM 2110 N N . ARG A 1 142 ? -23.818 34.127 6.961 1 43.371 143 ARG B N 1
ATOM 2111 C CA . ARG A 1 142 ? -23.926 32.844 6.269 1 39.448 143 ARG B CA 1
ATOM 2112 C C . ARG A 1 142 ? -23.481 32.973 4.807 1 38.971 143 ARG B C 1
ATOM 2113 O O . ARG A 1 142 ? -23.925 33.867 4.083 1 39.495 143 ARG B O 1
ATOM 2134 N N . ASP A 1 143 ? -22.596 32.063 4.386 1 37.088 144 ASP B N 1
ATOM 2135 C CA . ASP A 1 143 ? -22.089 31.945 3.016 1 37.386 144 ASP B CA 1
ATOM 2136 C C . ASP A 1 143 ? -20.968 32.949 2.674 1 39.848 144 ASP B C 1
ATOM 2137 O O . ASP A 1 143 ? -20.411 32.879 1.564 1 41.047 144 ASP B O 1
ATOM 2146 N N . SER A 1 144 ? -20.581 33.835 3.612 1 37.431 145 SER B N 1
ATOM 2147 C CA . SER A 1 144 ? -19.422 34.714 3.42 1 33.954 145 SER B CA 1
ATOM 2148 C C . SER A 1 144 ? -18.115 33.938 3.394 1 32.123 145 SER B C 1
ATOM 2149 O O . SER A 1 144 ? -17.977 32.977 4.145 1 35.612 145 SER B O 1
ATOM 2156 N N . LEU A 1 145 ? -17.168 34.411 2.565 1 33.07 146 LEU B N 1
ATOM 2157 C CA . LEU A 1 145 ? -15.84 33.827 2.466 1 28.993 146 LEU B CA 1
ATOM 2158 C C . LEU A 1 145 ? -14.833 34.708 3.186 1 31.174 146 LEU B C 1
ATOM 2159 O O . LEU A 1 145 ? -14.662 35.863 2.804 1 34.6 146 LEU B O 1
ATOM 2175 N N . ARG A 1 146 ? -14.179 34.143 4.201 1 27.444 147 ARG B N 1
ATOM 2176 C CA . ARG A 1 146 ? -13.108 34.786 4.923 1 26.106 147 ARG B CA 1
ATOM 2177 C C . ARG A 1 146 ? -11.782 34.162 4.503 1 27.394 147 ARG B C 1
ATOM 2178 O O . ARG A 1 146 ? -11.731 32.994 4.134 1 28.776 147 ARG B O 1
ATOM 2199 N N . ALA A 1 147 ? -10.722 34.971 4.535 1 27.019 148 ALA B N 1
ATOM 2200 C CA . ALA A 1 147 ? -9.358 34.482 4.429 1 26.506 148 ALA B CA 1
ATOM 2201 C C . ALA A 1 147 ? -8.73 34.557 5.808 1 24.785 148 ALA B C 1
ATOM 2202 O O . ALA A 1 147 ? -9.183 35.309 6.67 1 27.34 148 ALA B O 1
ATOM 2209 N N . PHE A 1 148 ? -7.7 33.731 6.055 1 25.283 149 PHE B N 1
ATOM 2210 C CA . PHE A 1 148 ? -7.108 33.741 7.374 1 24.834 149 PHE B CA 1
ATOM 2211 C C . PHE A 1 148 ? -5.645 33.297 7.305 1 25.17 149 PHE B C 1
ATOM 2212 O O . PHE A 1 148 ? -5.224 32.696 6.313 1 26.402 149 PHE B O 1
ATOM 2229 N N . THR A 1 149 ? -4.917 33.666 8.357 1 26.435 150 THR B N 1
ATOM 2230 C CA . THR A 1 149 ? -3.564 33.171 8.608 1 24.905 150 THR B CA 1
ATOM 2231 C C . THR A 1 149 ? -3.521 32.746 10.067 1 24.774 150 THR B C 1
ATOM 2232 O O . THR A 1 149 ? -3.852 33.529 10.943 1 28.892 150 THR B O 1
ATOM 2242 N N . ARG A 1 150 ? -3.213 31.474 10.326 1 25.746 151 ARG B N 1
ATOM 2243 C CA . ARG A 1 150 ? -3.208 30.978 11.69 1 23.518 151 ARG B CA 1
ATOM 2244 C C . ARG A 1 150 ? -1.832 30.379 11.977 1 25.656 151 ARG B C 1
ATOM 2245 O O . ARG A 1 150 ? -1.344 29.564 11.198 1 27.237 151 ARG B O 1
ATOM 2266 N N . THR A 1 151 ? -1.22 30.837 13.082 1 24.388 152 THR B N 1
ATOM 2267 C CA . THR A 1 151 ? 0.108 30.41 13.49 1 24.068 152 THR B CA 1
ATOM 2268 C C . THR A 1 151 ? -0.014 29.524 14.722 1 25.183 152 THR B C 1
ATOM 2269 O O . THR A 1 151 ? -0.514 29.947 15.759 1 25.761 152 THR B O 1
ATOM 2279 N N . PHE A 1 152 ? 0.497 28.279 14.599 1 25.743 153 PHE B N 1
ATOM 2280 C CA . PHE A 1 152 ? 0.505 27.338 15.706 1 26.004 153 PHE B CA 1
ATOM 2281 C C . PHE A 1 152 ? 1.93 27.079 16.188 1 23.351 153 PHE B C 1
ATOM 2282 O O . PHE A 1 152 ? 2.813 26.949 15.354 1 25.544 153 PHE B O 1
ATOM 2299 N N . ILE A 1 153 ? 2.121 26.993 17.51 1 23.538 154 ILE B N 1
ATOM 2300 C CA . ILE A 1 153 ? 3.276 26.325 18.089 1 25.654 154 ILE B CA 1
ATOM 2301 C C . ILE A 1 153 ? 2.773 25.077 18.816 1 25.325 154 ILE B C 1
ATOM 2302 O O . ILE A 1 153 ? 1.923 25.173 19.705 1 25.033 154 ILE B O 1
ATOM 2318 N N . ALA A 1 154 ? 3.381 23.946 18.487 1 26.301 155 ALA B N 1
ATOM 2319 C CA . ALA A 1 154 ? 3.015 22.661 19.073 1 27.162 155 ALA B CA 1
ATOM 2320 C C . ALA A 1 154 ? 4.232 21.919 19.651 1 25.811 155 ALA B C 1
ATOM 2321 O O . ALA A 1 154 ? 5.364 22.147 19.22 1 28.874 155 ALA B O 1
ATOM 2328 N N . VAL A 1 155 ? 3.979 21.143 20.71 1 26.631 156 VAL B N 1
ATOM 2329 C CA . VAL A 1 155 ? 4.94 20.237 21.303 1 28.045 156 VAL B CA 1
ATOM 2330 C C . VAL A 1 155 ? 4.54 18.803 20.954 1 31.975 156 VAL B C 1
ATOM 2331 O O . VAL A 1 155 ? 3.414 18.475 20.644 1 32.863 156 VAL B O 1
ATOM 2344 N N . PRO A 1 156 ? 5.479 17.858 20.957 1 36.943 157 PRO B N 1
ATOM 2345 C CA . PRO A 1 156 ? 5.117 16.461 20.771 1 39.63 157 PRO B CA 1
ATOM 2346 C C . PRO A 1 156 ? 4.007 16 21.724 1 48.323 157 PRO B C 1
ATOM 2347 O O . PRO A 1 156 ? 4.033 16.288 22.934 1 47.579 157 PRO B O 1
ATOM 2358 N N . ALA A 1 157 ? 3.013 15.295 21.153 1 52.555 158 ALA B N 1
ATOM 2359 C CA . ALA A 1 157 ? 1.934 14.741 21.951 1 58.709 158 ALA B CA 1
ATOM 2360 C C . ALA A 1 157 ? 2.298 13.325 22.388 1 69.629 158 ALA B C 1
ATOM 2361 O O . ALA A 1 157 ? 2.849 12.523 21.597 1 69.361 158 ALA B O 1
ATOM 2368 N N . SER A 1 158 ? 1.905 13.039 23.647 1 77.487 159 SER B N 1
ATOM 2369 C CA . SER A 1 15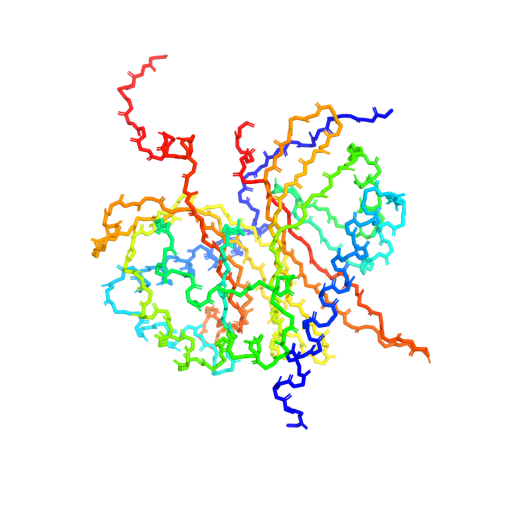8 ? 2.201 11.796 24.352 1 83.467 159 SER B CA 1
ATOM 2370 C C . SER A 1 158 ? 1.772 10.562 23.55 1 82.563 159 SER B C 1
ATOM 2371 O O . SER A 1 158 ? 2.383 9.508 23.675 1 84.282 159 SER B O 1
ATOM 2378 N N . ASN A 1 159 ? 0.738 10.701 22.715 1 81.708 160 ASN B N 1
ATOM 2379 C CA . ASN A 1 159 ? 0.405 9.686 21.727 1 95.814 160 ASN B CA 1
ATOM 2380 C C . ASN A 1 159 ? 1.53 9.596 20.684 1 81.047 160 ASN B C 1
ATOM 2381 O O . ASN A 1 159 ? 2.478 8.839 20.86 1 81.381 160 ASN B O 1
ATOM 2392 N N . SER A 1 160 ? 1.39 10.351 19.585 1 73.066 161 SER B N 1
ATOM 2393 C CA . SER A 1 160 ? 2.353 10.431 18.486 1 81.039 161 SER B CA 1
ATOM 2394 C C . SER A 1 160 ? 2.124 11.693 17.631 1 85.398 161 SER B C 1
ATOM 2395 O O . SER A 1 160 ? 2.87 11.97 16.641 1 88.938 161 SER B O 1
ATOM 2402 N N . GLY A 1 161 ? 1.082 12.456 17.995 1 61.407 162 GLY B N 1
ATOM 2403 C CA . GLY A 1 161 ? 0.688 13.684 17.297 1 47.639 162 GLY B CA 1
ATOM 2404 C C . GLY A 1 161 ? 1.281 14.956 17.923 1 43.056 162 GLY B C 1
ATOM 2405 O O . GLY A 1 161 ? 2.418 14.963 18.425 1 43.925 162 GLY B O 1
ATOM 2409 N N . LEU A 1 162 ? 0.474 16.026 17.896 1 36.266 163 LEU B N 1
ATOM 2410 C CA . LEU A 1 162 ? 0.884 17.368 18.322 1 32.59 163 LEU B CA 1
ATOM 2411 C C . LEU A 1 162 ? -0.047 17.872 19.425 1 31.866 163 LEU B C 1
ATOM 2412 O O . LEU A 1 162 ? -1.255 17.561 19.437 1 33.261 163 LEU B O 1
ATOM 2428 N N . CYS A 1 163 ? 0.521 18.626 20.357 1 31.035 164 CYS B N 1
ATOM 2429 C CA . CYS A 1 163 ? -0.204 19.299 21.407 1 31.398 164 CYS B CA 1
ATOM 2430 C C . CYS A 1 163 ? 0.051 20.81 21.292 1 28.729 164 CYS B C 1
ATOM 2431 O O . CYS A 1 163 ? 1.202 21.275 21.41 1 27.822 164 CYS B O 1
ATOM 2438 N N . ILE A 1 164 ? -1.011 21.586 21.065 1 27.22 165 ILE B N 1
ATOM 2439 C CA A ILE A 1 164 ? -0.875 23.025 20.823 0.5 25.93 165 ILE B CA 1
ATOM 2440 C CA B ILE A 1 164 ? -0.871 23.022 20.816 0.5 26.636 165 ILE B CA 1
ATOM 2441 C C . ILE A 1 164 ? -0.652 23.803 22.117 1 27.108 165 ILE B C 1
ATOM 2442 O O . ILE A 1 164 ? -1.433 23.726 23.054 1 29.655 165 ILE B O 1
ATOM 2473 N N . VAL A 1 165 ? 0.401 24.654 22.137 1 24.891 166 VAL B N 1
ATOM 2474 C CA . VAL A 1 165 ? 0.653 25.534 23.28 1 25.74 166 VAL B CA 1
ATOM 2475 C C . VAL A 1 165 ? 0.382 27.01 22.932 1 24.331 166 VAL B C 1
ATOM 2476 O O . VAL A 1 165 ? 0.118 27.794 23.839 1 28.876 166 VAL B O 1
ATOM 2489 N N . ASN A 1 166 ? 0.468 27.366 21.643 1 23.897 167 ASN B N 1
ATOM 2490 C CA . ASN A 1 166 ? 0.213 28.737 21.2 1 24.665 167 ASN B CA 1
ATOM 2491 C C . ASN A 1 166 ? -0.501 28.722 19.846 1 26.029 167 ASN B C 1
ATOM 2492 O O . ASN A 1 166 ? -0.159 27.938 18.95 1 26.482 167 ASN B O 1
ATOM 2503 N N . ASP A 1 167 ? -1.5 29.607 19.708 1 26.4 168 ASP B N 1
ATOM 2504 C CA . ASP A 1 167 ? -2.379 29.663 18.555 1 23.827 168 ASP B CA 1
ATOM 2505 C C . ASP A 1 167 ? -2.769 31.126 18.346 1 24.596 168 ASP B C 1
ATOM 2506 O O . ASP A 1 167 ? -3.404 31.725 19.234 1 26.896 168 ASP B O 1
ATOM 2515 N N . GLU A 1 168 ? -2.397 31.683 17.189 1 24.199 169 GLU B N 1
ATOM 2516 C CA . GLU A 1 168 ? -2.732 33.063 16.875 1 25.185 169 GLU B CA 1
ATOM 2517 C C . GLU A 1 168 ? -3.499 33.027 15.562 1 26.583 169 GLU B C 1
ATOM 2518 O O . GLU A 1 168 ? -2.978 32.554 14.561 1 25.714 169 GLU B O 1
ATOM 2530 N N . LEU A 1 169 ? -4.776 33.511 15.612 1 26.66 170 LEU B N 1
ATOM 2531 C CA . LEU A 1 169 ? -5.644 33.517 14.448 1 25.387 170 LEU B CA 1
ATOM 2532 C C . LEU A 1 169 ? -5.829 34.946 13.946 1 23.84 170 LEU B C 1
ATOM 2533 O O . LEU A 1 169 ? -6.288 35.783 14.705 1 26.9 170 LEU B O 1
ATOM 2549 N N . PHE A 1 170 ? -5.561 35.152 12.652 1 24.756 171 PHE B N 1
ATOM 2550 C CA . PHE A 1 170 ? -5.835 36.403 11.97 1 27.564 171 PHE B CA 1
ATOM 2551 C C . PHE A 1 170 ? -6.893 36.163 10.891 1 25.803 171 PHE B C 1
ATOM 2552 O O . PHE A 1 170 ? -6.694 35.353 9.993 1 26.67 171 PHE B O 1
ATOM 2569 N N . VAL A 1 171 ? -8.014 36.903 10.978 1 27.263 172 VAL B N 1
ATOM 2570 C CA . VAL A 1 171 ? -9.154 36.748 10.085 1 28.813 172 VAL B CA 1
ATOM 2571 C C . VAL A 1 171 ? -9.39 38.037 9.317 1 26.934 172 VAL B C 1
ATOM 2572 O O . VAL A 1 171 ? -9.358 39.116 9.923 1 30.108 172 VAL B O 1
ATOM 2585 N N . ARG A 1 172 ? -9.65 37.92 8.002 1 27.468 173 ARG B N 1
ATOM 2586 C CA . ARG A 1 172 ? -9.977 39.062 7.161 1 31.771 173 ARG B CA 1
ATOM 2587 C C . ARG A 1 172 ? -11.021 38.652 6.131 1 33.529 173 ARG B C 1
ATOM 2588 O O . ARG A 1 172 ? -11.312 37.467 5.966 1 30.435 173 ARG B O 1
ATOM 2609 N N . ASN A 1 173 ? -11.582 39.617 5.401 1 32.979 174 ASN B N 1
ATOM 2610 C CA . ASN A 1 173 ? -12.373 39.265 4.241 1 31.969 174 ASN B CA 1
ATOM 2611 C C . ASN A 1 173 ? -11.467 38.828 3.095 1 32.966 174 ASN B C 1
ATOM 2612 O O . ASN A 1 173 ? -10.408 39.387 2.87 1 40.113 174 ASN B O 1
ATOM 2623 N N . ALA A 1 174 ? -11.921 37.82 2.356 1 33.203 175 ALA B N 1
ATOM 2624 C CA . ALA A 1 174 ? -11.306 37.452 1.102 1 32.725 175 ALA B CA 1
ATOM 2625 C C . ALA A 1 174 ? -11.46 38.603 0.119 1 37.413 175 ALA B C 1
ATOM 2626 O O . ALA A 1 174 ? -12.51 39.288 0.079 1 36.533 175 ALA B O 1
ATOM 2633 N N . SER A 1 175 ? -10.409 38.793 -0.686 1 39.288 176 SER B N 1
ATOM 2634 C CA . SER A 1 175 ? -10.419 39.802 -1.735 1 40.992 176 SER B CA 1
ATOM 2635 C C . SER A 1 175 ? -11.296 39.339 -2.887 1 40.557 176 SER B C 1
ATOM 2636 O O . SER A 1 175 ? -11.593 38.141 -3.007 1 38.285 176 SER B O 1
ATOM 2643 N N . SER A 1 176 ? -11.633 40.28 -3.777 1 44.078 177 SER B N 1
ATOM 2644 C CA . SER A 1 176 ? -12.401 39.946 -4.967 1 47.756 177 SER B CA 1
ATOM 2645 C C . SER A 1 176 ? -11.617 38.938 -5.823 1 43.235 177 SER B C 1
ATOM 2646 O O . SER A 1 176 ? -12.21 38.005 -6.364 1 41.153 177 SER B O 1
ATOM 2653 N N . GLU A 1 177 ? -10.278 39.062 -5.881 1 44.002 178 GLU B N 1
ATOM 2654 C CA . GLU A 1 177 ? -9.464 38.11 -6.634 1 47.859 178 GLU B CA 1
ATOM 2655 C C . GLU A 1 177 ? -9.47 36.727 -5.973 1 45.237 178 GLU B C 1
ATOM 2656 O O . GLU A 1 177 ? -9.432 35.727 -6.688 1 46.486 178 GLU B O 1
ATOM 2668 N N . GLU A 1 178 ? -9.438 36.666 -4.634 1 39.849 179 GLU B N 1
ATOM 2669 C CA . GLU A 1 178 ? -9.428 35.403 -3.915 1 35.609 179 GLU B CA 1
ATOM 2670 C C . GLU A 1 178 ? -10.773 34.702 -4.136 1 32.363 179 GLU B C 1
ATOM 2671 O O . GLU A 1 178 ? -10.813 33.482 -4.318 1 33.749 179 GLU B O 1
ATOM 2683 N N . ILE A 1 179 ? -11.864 35.495 -4.099 1 33.112 180 ILE B N 1
ATOM 2684 C CA . ILE A 1 179 ? -13.206 34.962 -4.273 1 32.925 180 ILE B CA 1
ATOM 2685 C C . ILE A 1 179 ? -13.327 34.386 -5.677 1 33.381 180 ILE B C 1
ATOM 2686 O O . ILE A 1 179 ? -13.822 33.281 -5.847 1 30.662 180 ILE B O 1
ATOM 2702 N N . GLN A 1 180 ? -12.877 35.125 -6.681 1 37.041 181 GLN B N 1
ATOM 2703 C CA . GLN A 1 180 ? -12.982 34.677 -8.055 1 38.241 181 GLN B CA 1
ATOM 2704 C C . GLN A 1 180 ? -12.254 33.34 -8.229 1 39.489 181 GLN B C 1
ATOM 2705 O O . GLN A 1 180 ? -12.838 32.402 -8.788 1 39.413 181 GLN B O 1
ATOM 2719 N N . ARG A 1 181 ? -11.019 33.237 -7.723 1 36.916 182 ARG B N 1
ATOM 2720 C CA . ARG A 1 181 ? -10.23 32.014 -7.832 1 37.29 182 ARG B CA 1
ATOM 2721 C C . ARG A 1 181 ? -10.876 30.856 -7.061 1 33.638 182 ARG B C 1
ATOM 2722 O O . ARG A 1 181 ? -10.878 29.717 -7.501 1 34.385 182 ARG B O 1
ATOM 2743 N N . ALA A 1 182 ? -11.366 31.134 -5.856 1 30.21 183 ALA B N 1
ATOM 2744 C CA . ALA A 1 182 ? -11.941 30.106 -5.014 1 29.846 183 ALA B CA 1
ATOM 2745 C C . ALA A 1 182 ? -13.242 29.541 -5.595 1 31.297 183 ALA B C 1
ATOM 2746 O O . ALA A 1 182 ? -13.55 28.326 -5.41 1 36.931 183 ALA B O 1
ATOM 2753 N N . PHE A 1 183 ? -14.008 30.374 -6.304 1 31.4 184 PHE B N 1
ATOM 2754 C CA . PHE A 1 183 ? -15.348 29.979 -6.728 1 28.649 184 PHE B CA 1
ATOM 2755 C C . PHE A 1 18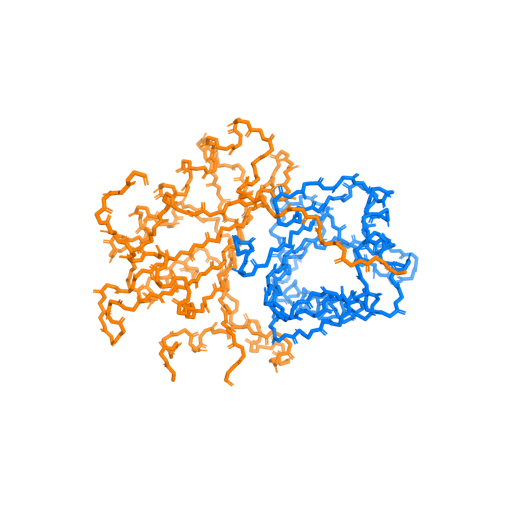3 ? -15.425 29.584 -8.208 1 28.024 184 PHE B C 1
ATOM 2756 O O . PHE A 1 183 ? -16.446 29.009 -8.64 1 30.253 184 PHE B O 1
ATOM 2773 N N . ALA A 1 184 ? -14.358 29.834 -8.99 1 28.636 185 ALA B N 1
ATOM 2774 C CA . ALA A 1 184 ? -14.352 29.494 -10.41 1 27.85 185 ALA B CA 1
ATOM 2775 C C . ALA A 1 184 ? -14.598 27.992 -10.624 1 29.589 185 ALA B C 1
ATOM 2776 O O . ALA A 1 184 ? -14.123 27.153 -9.843 1 29.749 185 ALA B O 1
ATOM 2783 N N . MET A 1 185 ? -15.297 27.662 -11.72 1 29.847 186 MET B N 1
ATOM 2784 C CA . MET A 1 185 ? -15.413 26.272 -12.18 1 28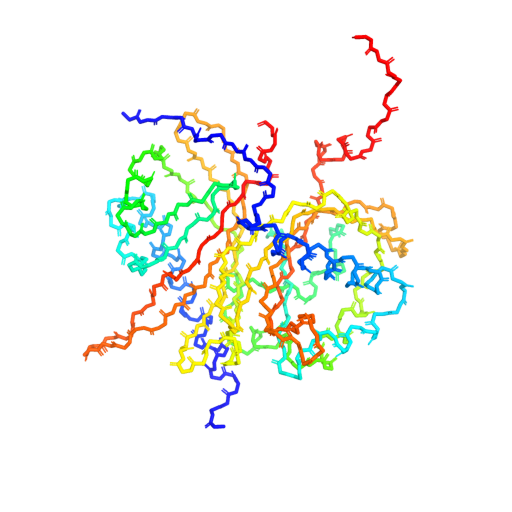.461 186 MET B CA 1
ATOM 2785 C C . MET A 1 185 ? -15.76 26.237 -13.67 1 29.379 186 MET B C 1
ATOM 2786 O O . MET A 1 185 ? -16.765 25.629 -14.101 1 30.688 186 MET B O 1
ATOM 2800 N N . PRO A 1 186 ? -14.957 26.916 -14.511 1 30.162 187 PRO B N 1
ATOM 2801 C CA . PRO A 1 186 ? -15.24 26.986 -15.939 1 29.604 187 PRO B CA 1
ATOM 2802 C C . PRO A 1 186 ? -15.171 25.625 -16.627 1 33.337 187 PRO B C 1
ATOM 2803 O O . PRO A 1 186 ? -14.457 24.705 -16.167 1 32.472 187 PRO B O 1
ATOM 2814 N N . ALA A 1 187 ? -15.899 25.525 -17.753 1 32.034 188 ALA B N 1
ATOM 2815 C CA . ALA A 1 187 ? -15.787 24.372 -18.632 1 29.667 188 ALA B CA 1
ATOM 2816 C C . ALA A 1 187 ? -14.337 24.21 -19.079 1 31.841 188 ALA B C 1
ATOM 2817 O O . ALA A 1 187 ? -13.623 25.214 -19.273 1 30.694 188 ALA B O 1
ATOM 2824 N N . PRO A 1 188 ? -13.855 22.969 -19.262 1 30.547 189 PRO B N 1
ATOM 2825 C CA . PRO A 1 188 ? -12.497 22.766 -19.753 1 29.96 189 PRO B CA 1
ATOM 2826 C C . PRO A 1 188 ? -12.334 23.281 -21.179 1 35.661 189 PRO B C 1
ATOM 2827 O O . PRO A 1 188 ? -13.267 23.198 -21.982 1 36.508 189 PRO B O 1
ATOM 2838 N N . THR A 1 189 ? -11.141 23.823 -21.469 1 39.312 190 THR B N 1
ATOM 2839 C CA . THR A 1 189 ? -10.823 24.327 -22.789 1 39.61 190 THR B CA 1
ATOM 2840 C C . THR A 1 189 ? -9.419 23.866 -23.148 1 42.318 190 THR B C 1
ATOM 2841 O O . THR A 1 189 ? -8.586 23.708 -22.262 1 46.37 190 THR B O 1
ATOM 2851 N N . PRO A 1 190 ? -9.137 23.608 -24.442 1 45.834 191 PRO B N 1
ATOM 2852 C CA . PRO A 1 190 ? -7.821 23.121 -24.842 1 53.718 191 PRO B CA 1
ATOM 2853 C C . PRO A 1 190 ? -6.705 24.145 -24.601 1 64.949 191 PRO B C 1
ATOM 2854 O O . PRO A 1 190 ? -6.992 25.376 -24.516 1 70.937 191 PRO B O 1
ATOM 2866 N N . SER B 2 1 ? 5.555 29.816 39.8 1 77.159 3 SER A N 1
ATOM 2867 C CA . SER B 2 1 ? 6.922 30.37 40.016 1 78.599 3 SER A CA 1
ATOM 2868 C C . SER B 2 1 ? 6.957 31.881 39.812 1 75.163 3 SER A C 1
ATOM 2869 O O . SER B 2 1 ? 7.439 32.592 40.695 1 82.992 3 SER A O 1
ATOM 2878 N N . VAL B 2 2 ? 6.54 32.319 38.604 1 64.702 4 VAL A N 1
ATOM 2879 C CA . VAL B 2 2 ? 6.231 33.714 38.286 1 59.602 4 VAL A CA 1
ATOM 2880 C C . VAL B 2 2 ? 4.797 33.781 37.73 1 57.361 4 VAL A C 1
ATOM 2881 O O . VAL B 2 2 ? 4.34 32.872 37.025 1 56.314 4 VAL A O 1
ATOM 2894 N N . ASP B 2 3 ? 4.09 34.875 38.05 1 53.358 5 ASP A N 1
ATOM 2895 C CA . ASP B 2 3 ? 2.742 35.12 37.556 1 54.742 5 ASP A CA 1
ATOM 2896 C C . ASP B 2 3 ? 2.7 35.169 36.027 1 53.776 5 ASP A C 1
ATOM 2897 O O . ASP B 2 3 ? 3.563 35.77 35.378 1 49.84 5 ASP A O 1
ATOM 2906 N N . PHE B 2 4 ? 1.641 34.557 35.463 1 48.452 6 PHE A N 1
ATOM 2907 C CA . PHE B 2 4 ? 1.438 34.563 34.019 1 39.39 6 PHE A CA 1
ATOM 2908 C C . PHE B 2 4 ? 1.415 36.006 33.474 1 41.683 6 PHE A C 1
ATOM 2909 O O . PHE B 2 4 ? 1.981 36.286 32.409 1 37.676 6 PHE A O 1
ATOM 2926 N N . LYS B 2 5 ? 0.731 36.91 34.185 1 38.547 7 LYS A N 1
ATOM 2927 C CA . LYS B 2 5 ? 0.579 38.279 33.705 1 38.765 7 LYS A CA 1
ATOM 2928 C C . LYS B 2 5 ? 1.939 38.93 33.489 1 40.242 7 LYS A C 1
ATOM 2929 O O . LYS B 2 5 ? 2.076 39.776 32.609 1 39.147 7 LYS A O 1
ATOM 2948 N N . THR B 2 6 ? 2.928 38.519 34.29 1 38.329 8 THR A N 1
ATOM 2949 C CA . THR B 2 6 ? 4.262 39.098 34.172 1 37.107 8 THR A CA 1
ATOM 2950 C C . THR B 2 6 ? 4.818 38.79 32.788 1 33.499 8 THR A C 1
ATOM 2951 O O . THR B 2 6 ? 5.469 39.644 32.17 1 37.511 8 THR A O 1
ATOM 2961 N N . TYR B 2 7 ? 4.612 37.53 32.36 1 35.842 9 TYR A N 1
ATOM 2962 C CA . TYR B 2 7 ? 5.079 37.067 31.07 1 34.735 9 TYR A CA 1
ATOM 2963 C C . TYR B 2 7 ? 4.329 37.737 29.93 1 33.121 9 TYR A C 1
ATOM 2964 O O . TYR B 2 7 ? 4.924 38.012 28.887 1 34.775 9 TYR A O 1
ATOM 2981 N N . VAL B 2 8 ? 3.004 37.939 30.108 1 33.411 10 VAL A N 1
ATOM 2982 C CA . VAL B 2 8 ? 2.209 38.604 29.087 1 31.277 10 VAL A CA 1
ATOM 2983 C C . VAL B 2 8 ? 2.65 40.067 28.908 1 30.282 10 VAL A C 1
ATOM 2984 O O . VAL B 2 8 ? 2.816 40.527 27.776 1 37.158 10 VAL A O 1
ATOM 2997 N N . ASP B 2 9 ? 2.82 40.782 30.018 1 32.754 11 ASP A N 1
ATOM 2998 C CA . ASP B 2 9 ? 3.291 42.174 29.99 1 34.66 11 ASP A CA 1
ATOM 2999 C C . ASP B 2 9 ? 4.68 42.295 29.351 1 32.158 11 ASP A C 1
ATOM 3000 O O . ASP B 2 9 ? 4.925 43.2 28.562 1 36.509 11 ASP A O 1
ATOM 3009 N N . GLN B 2 10 ? 5.563 41.339 29.687 1 32.947 12 GLN A N 1
ATOM 3010 C CA . GLN B 2 10 ? 6.906 41.324 29.138 1 31.411 12 GLN A CA 1
ATOM 3011 C C . GLN B 2 10 ? 6.814 41.12 27.628 1 33.91 12 GLN A C 1
ATOM 3012 O O . GLN B 2 10 ? 7.545 41.778 26.876 1 32.602 12 GLN A O 1
ATOM 3026 N N . ALA B 2 11 ? 5.951 40.173 27.199 1 31.103 13 ALA A N 1
ATOM 3027 C CA . ALA B 2 11 ? 5.806 39.847 25.787 1 30.075 13 ALA A CA 1
ATOM 3028 C C . ALA B 2 11 ? 5.343 41.055 24.966 1 31.162 13 ALA A C 1
ATOM 3029 O O . ALA B 2 11 ? 5.859 41.285 23.871 1 29.167 13 ALA A O 1
ATOM 3036 N N . CYS B 2 12 ? 4.318 41.774 25.454 1 33.397 14 CYS A N 1
ATOM 3037 C CA . CYS B 2 12 ? 3.785 42.929 24.752 1 34.464 14 CYS A CA 1
ATOM 3038 C C . CYS B 2 12 ? 4.869 43.995 24.602 1 31.054 14 CYS A C 1
ATOM 3039 O O . CYS B 2 12 ? 5.019 44.591 23.529 1 31.087 14 CYS A O 1
ATOM 3046 N N . ARG B 2 13 ? 5.62 44.245 25.682 1 31.201 15 ARG A N 1
ATOM 3047 C CA . ARG B 2 13 ? 6.627 45.304 25.671 1 35.792 15 ARG A CA 1
ATOM 3048 C C . ARG B 2 13 ? 7.739 44.978 24.673 1 34.987 15 ARG A C 1
ATOM 3049 O O . ARG B 2 13 ? 8.128 45.8 23.844 1 33.477 15 ARG A O 1
ATOM 3070 N N . ALA B 2 14 ? 8.249 43.744 24.775 1 32.923 16 ALA A N 1
ATOM 3071 C CA . ALA B 2 14 ? 9.34 43.306 23.921 1 34.943 16 ALA A CA 1
ATOM 3072 C C . ALA B 2 14 ? 8.928 43.369 22.458 1 30.438 16 ALA A C 1
ATOM 3073 O O . ALA B 2 14 ? 9.714 43.773 21.603 1 34.218 16 ALA A O 1
ATOM 3080 N N . ALA B 2 15 ? 7.692 42.939 22.181 1 29.615 17 ALA A N 1
ATOM 3081 C CA . ALA B 2 15 ? 7.245 42.841 20.803 1 33.281 17 ALA A CA 1
ATOM 3082 C C . ALA B 2 15 ? 7.022 44.221 20.213 1 31.897 17 ALA A C 1
ATOM 3083 O O . ALA B 2 15 ? 7.429 44.463 19.083 1 35.495 17 ALA A O 1
ATOM 3090 N N . GLU B 2 16 ? 6.356 45.105 20.947 1 31.878 18 GLU A N 1
ATOM 3091 C CA . GLU B 2 16 ? 6.015 46.389 20.345 1 33.947 18 GLU A CA 1
ATOM 3092 C C . GLU B 2 16 ? 7.302 47.13 20.011 1 33.019 18 GLU A C 1
ATOM 3093 O O . GLU B 2 16 ? 7.422 47.745 18.938 1 34.542 18 GLU A O 1
ATOM 3105 N N . GLU B 2 17 ? 8.253 47.065 20.944 1 32.3 19 GLU A N 1
ATOM 3106 C CA . GLU B 2 17 ? 9.507 47.799 20.746 1 35.284 19 GLU A CA 1
ATOM 3107 C C . GLU B 2 17 ? 10.316 47.195 19.61 1 33.831 19 GLU A C 1
ATOM 3108 O O . GLU B 2 17 ? 10.844 47.935 18.775 1 34.226 19 GLU A O 1
ATOM 3120 N N . PHE B 2 18 ? 10.436 45.838 19.628 1 31.796 20 PHE A N 1
ATOM 3121 C CA . PHE B 2 18 ? 11.167 45.124 18.598 1 29.901 20 PHE A CA 1
ATOM 3122 C C . PHE B 2 18 ? 10.593 45.442 17.221 1 29.718 20 PHE A C 1
ATOM 3123 O O . PHE B 2 18 ? 11.337 45.686 16.28 1 30.619 20 PHE A O 1
ATOM 3140 N N . VAL B 2 19 ? 9.261 45.392 17.062 1 29.979 21 VAL A N 1
ATOM 3141 C CA . VAL B 2 19 ? 8.664 45.626 15.759 1 29.754 21 VAL A CA 1
ATOM 3142 C C . VAL B 2 19 ? 9.019 47.027 15.244 1 29.821 21 VAL A C 1
ATOM 3143 O O . VAL B 2 19 ? 9.277 47.208 14.054 1 29.617 21 VAL A O 1
ATOM 3156 N N . ASN B 2 20 ? 8.992 48.028 16.131 1 32.102 22 ASN A N 1
ATOM 3157 C CA . ASN B 2 20 ? 9.35 49.393 15.723 1 31.22 22 ASN A CA 1
ATOM 3158 C C . ASN B 2 20 ? 10.808 49.439 15.226 1 32.705 22 ASN A C 1
ATOM 3159 O O . ASN B 2 20 ? 11.066 49.956 14.136 1 32.302 22 ASN A O 1
ATOM 3170 N N . VAL B 2 21 ? 11.736 48.836 15.971 1 30.764 23 VAL A N 1
ATOM 3171 C CA . VAL B 2 21 ? 13.141 48.771 15.548 1 31.778 23 VAL A CA 1
ATOM 3172 C C . VAL B 2 21 ? 13.287 48.001 14.237 1 31.135 23 VAL A C 1
ATOM 3173 O O . VAL B 2 21 ? 13.983 48.398 13.322 1 31.827 23 VAL A O 1
ATOM 3186 N N . TYR B 2 22 ? 12.619 46.839 14.142 1 31.146 24 TYR A N 1
ATOM 3187 C CA . TYR B 2 22 ? 12.764 45.962 12.984 1 30.295 24 TYR A CA 1
ATOM 3188 C C . TYR B 2 22 ? 12.391 46.666 11.672 1 28.476 24 TYR A C 1
ATOM 3189 O O . TYR B 2 22 ? 13.15 46.632 10.705 1 28.748 24 TYR A O 1
ATOM 3206 N N . TYR B 2 23 ? 11.198 47.291 11.601 1 28.323 25 TYR A N 1
ATOM 3207 C CA . TYR B 2 23 ? 10.767 47.828 10.311 1 28.472 25 TYR A CA 1
ATOM 3208 C C . TYR B 2 23 ? 11.422 49.189 10.002 1 28.862 25 TYR A C 1
ATOM 3209 O O . TYR B 2 23 ? 11.61 49.518 8.836 1 32.289 25 TYR A O 1
ATOM 3226 N N . THR B 2 24 ? 11.818 49.935 11.039 1 30.595 26 THR A N 1
ATOM 3227 C CA . THR B 2 24 ? 12.618 51.139 10.861 1 31.545 26 THR A CA 1
ATOM 3228 C C . THR B 2 24 ? 13.978 50.762 10.248 1 33.488 26 THR A C 1
ATOM 3229 O O . THR B 2 24 ? 14.418 51.359 9.267 1 31.78 26 THR A O 1
ATOM 3239 N N . THR B 2 25 ? 14.606 49.696 10.783 1 31.712 27 THR A N 1
ATOM 3240 C CA . THR B 2 25 ? 15.882 49.217 10.281 1 34.166 27 THR A CA 1
ATOM 3241 C C . THR B 2 25 ? 15.704 48.718 8.853 1 32.661 27 THR A C 1
ATOM 3242 O O . THR B 2 25 ? 16.521 48.993 7.996 1 33.456 27 THR A O 1
ATOM 3252 N N . MET B 2 26 ? 14.67 47.886 8.62 1 31.467 28 MET A N 1
ATOM 3253 C CA . MET B 2 26 ? 14.415 47.362 7.292 1 31.2 28 MET A CA 1
ATOM 3254 C C . MET B 2 26 ? 14.369 48.485 6.25 1 31.55 28 MET A C 1
ATOM 3255 O O . MET B 2 26 ? 14.905 48.356 5.155 1 33.94 28 MET A O 1
ATOM 3269 N N . ASP B 2 27 ? 13.638 49.562 6.565 1 32.741 29 ASP A N 1
ATOM 3270 C CA . ASP B 2 27 ? 13.384 50.625 5.596 1 35.418 29 ASP A CA 1
ATOM 3271 C C . ASP B 2 27 ? 14.561 51.595 5.486 1 32.846 29 ASP A C 1
ATOM 3272 O O . ASP B 2 27 ? 14.781 52.18 4.423 1 38.983 29 ASP A O 1
ATOM 3281 N N . LYS B 2 28 ? 15.276 51.83 6.593 1 35.99 30 LYS A N 1
ATOM 3282 C CA . LYS B 2 28 ? 16.192 52.974 6.651 1 35.745 30 LYS A CA 1
ATOM 3283 C C . LYS B 2 28 ? 17.633 52.642 7.018 1 34.854 30 LYS A C 1
ATOM 3284 O O . LYS B 2 28 ? 18.495 53.519 6.944 1 39.17 30 LYS A O 1
ATOM 3303 N N . ARG B 2 29 ? 17.906 51.392 7.393 1 35.283 31 ARG A N 1
ATOM 3304 C CA . ARG B 2 29 ? 19.256 50.975 7.775 1 31.944 31 ARG A CA 1
ATOM 3305 C C . ARG B 2 29 ? 19.403 49.481 7.504 1 33.751 31 ARG A C 1
ATOM 3306 O O . ARG B 2 29 ? 19.766 48.719 8.405 1 35.095 31 ARG A O 1
ATOM 3327 N N . ARG B 2 30 ? 19.127 49.082 6.259 1 33.19 32 ARG A N 1
ATOM 3328 C CA . ARG B 2 30 ? 18.986 47.665 5.91 1 35.004 32 ARG A CA 1
ATOM 3329 C C . ARG B 2 30 ? 20.217 46.846 6.294 1 35.318 32 ARG A C 1
ATOM 3330 O O . ARG B 2 30 ? 20.099 45.671 6.603 1 39.259 32 ARG A O 1
ATOM 3351 N N . ARG B 2 31 ? 21.434 47.435 6.24 1 38.721 33 ARG A N 1
ATOM 3352 C CA . ARG B 2 31 ? 22.645 46.64 6.489 1 40.162 33 ARG A CA 1
ATOM 3353 C C . ARG B 2 31 ? 22.757 46.162 7.939 1 37.691 33 ARG A C 1
ATOM 3354 O O . ARG B 2 31 ? 23.533 45.254 8.219 1 39.069 33 ARG A O 1
ATOM 3375 N N . LEU B 2 32 ? 22.032 46.784 8.875 1 35.761 34 LEU A N 1
ATOM 3376 C CA . LEU B 2 32 ? 22.041 46.423 10.292 1 39.794 34 LEU A CA 1
ATOM 3377 C C . LEU B 2 32 ? 20.984 45.358 10.592 1 34.53 34 LEU A C 1
ATOM 3378 O O . LEU B 2 32 ? 20.993 44.837 11.695 1 37.27 34 LEU A O 1
ATOM 3394 N N . LEU B 2 33 ? 20.073 45.062 9.658 1 34.34 35 LEU A N 1
ATOM 3395 C CA . LEU B 2 33 ? 18.922 44.203 9.956 1 32.733 35 LEU A CA 1
ATOM 3396 C C . LEU B 2 33 ? 19.358 42.815 10.432 1 32.349 35 LEU A C 1
ATOM 3397 O O . LEU B 2 33 ? 18.769 42.248 11.35 1 31.719 35 LEU A O 1
ATOM 3413 N N . SER B 2 34 ? 20.398 42.25 9.811 1 33.267 36 SER A N 1
ATOM 3414 C CA . SER B 2 34 ? 20.839 40.91 10.159 1 35.561 36 SER A CA 1
ATOM 3415 C C . SER B 2 34 ? 21.345 40.834 11.602 1 37.355 36 SER A C 1
ATOM 3416 O O . SER B 2 34 ? 21.329 39.749 12.179 1 35.457 36 SER A O 1
ATOM 3423 N N . ARG B 2 35 ? 21.741 41.965 12.21 1 35.46 37 ARG A N 1
ATOM 3424 C CA . ARG B 2 35 ? 22.139 41.967 13.621 1 33.013 37 ARG A CA 1
ATOM 3425 C C . ARG B 2 35 ? 20.974 41.713 14.59 1 32.326 37 ARG A C 1
ATOM 3426 O O . ARG B 2 35 ? 21.196 41.476 15.788 1 36.6 37 ARG A O 1
ATOM 3447 N N . LEU B 2 36 ? 19.738 41.792 14.077 1 32.24 38 LEU A N 1
ATOM 3448 C CA . LEU B 2 36 ? 18.554 41.539 14.892 1 29.669 38 LEU A CA 1
ATOM 3449 C C . LEU B 2 36 ? 18.193 40.05 14.926 1 29.85 38 LEU A C 1
ATOM 3450 O O . LEU B 2 36 ? 17.247 39.689 15.624 1 29.757 38 LEU A O 1
ATOM 3466 N N . TYR B 2 37 ? 18.936 39.222 14.177 1 29.966 39 TYR A N 1
ATOM 3467 C CA . TYR B 2 37 ? 18.722 37.768 14.103 1 27.596 39 TYR A CA 1
ATOM 3468 C C . TYR B 2 37 ? 19.836 37.014 14.837 1 29.146 39 TYR A C 1
ATOM 3469 O O . TYR B 2 37 ? 21.012 37.406 14.842 1 32.975 39 TYR A O 1
ATOM 3486 N N . MET B 2 38 ? 19.461 35.89 15.447 1 30.466 40 MET A N 1
ATOM 3487 C CA . MET B 2 38 ? 20.403 34.926 16.011 1 30.14 40 MET A CA 1
ATOM 3488 C C . MET B 2 38 ? 21.238 34.31 14.881 1 31.541 40 MET A C 1
ATOM 3489 O O . MET B 2 38 ? 20.803 34.278 13.729 1 30.558 40 MET A O 1
ATOM 3503 N N . GLY B 2 39 ? 22.451 33.825 15.209 1 32.531 41 GLY A N 1
ATOM 3504 C CA . GLY B 2 39 ? 23.347 33.25 14.22 1 33.204 41 GLY A CA 1
ATOM 3505 C C . GLY B 2 39 ? 22.742 32.081 13.438 1 35.314 41 GLY A C 1
ATOM 3506 O O . GLY B 2 39 ? 22.989 31.961 12.23 1 37.718 41 GLY A O 1
ATOM 3510 N N . THR B 2 40 ? 21.95 31.238 14.121 1 34.122 42 THR A N 1
ATOM 3511 C CA . THR B 2 40 ? 21.337 30.068 13.523 1 34.597 42 THR A CA 1
ATOM 3512 C C . THR B 2 40 ? 19.954 30.355 12.941 1 34.943 42 THR A C 1
ATOM 3513 O O . THR B 2 40 ? 19.293 29.397 12.518 1 33.738 42 THR A O 1
ATOM 3523 N N . ALA B 2 41 ? 19.47 31.61 12.987 1 32.679 43 ALA A N 1
ATOM 3524 C CA . ALA B 2 41 ? 18.09 31.899 12.61 1 30.802 43 ALA A CA 1
ATOM 3525 C C . ALA B 2 41 ? 17.863 31.586 11.131 1 28.152 43 ALA A C 1
ATOM 3526 O O . ALA B 2 41 ? 18.793 31.635 10.318 1 32.33 43 ALA A O 1
ATOM 3533 N N . THR B 2 42 ? 16.615 31.25 10.821 1 29.586 44 THR A N 1
ATOM 3534 C CA . THR B 2 42 ? 16.149 31.023 9.464 1 29.958 44 THR A CA 1
ATOM 3535 C C . THR B 2 42 ? 14.977 31.955 9.161 1 27.965 44 THR A C 1
ATOM 3536 O O . THR B 2 42 ? 14.349 32.466 10.077 1 30.877 44 THR A O 1
ATOM 3546 N N . LEU B 2 43 ? 14.69 32.107 7.865 1 29.244 45 LEU A N 1
ATOM 3547 C CA . LEU B 2 43 ? 13.542 32.831 7.34 1 31.936 45 LEU A CA 1
ATOM 3548 C C . LEU B 2 43 ? 12.923 31.99 6.234 1 32.8 45 LEU A C 1
ATOM 3549 O O . LEU B 2 43 ? 13.629 31.528 5.338 1 33.717 45 LEU A O 1
ATOM 3565 N N . VAL B 2 44 ? 11.598 31.786 6.312 1 30.397 46 VAL A N 1
ATOM 3566 C CA . VAL B 2 44 ? 10.85 31.235 5.191 1 31.694 46 VAL A CA 1
ATOM 3567 C C . VAL B 2 44 ? 10.106 32.397 4.54 1 31.003 46 VAL A C 1
ATOM 3568 O O . VAL B 2 44 ? 9.156 32.921 5.143 1 30.796 46 VAL A O 1
ATOM 3581 N N . TRP B 2 45 ? 10.567 32.801 3.341 1 31.908 47 TRP A N 1
ATOM 3582 C CA . TRP B 2 45 ? 10.084 34.01 2.662 1 32.08 47 TRP A CA 1
ATOM 3583 C C . TRP B 2 45 ? 9.304 33.591 1.422 1 32.976 47 TRP A C 1
ATOM 3584 O O . TRP B 2 45 ? 9.891 33.117 0.452 1 35.33 47 TRP A O 1
ATOM 3605 N N . ASN B 2 46 ? 7.974 33.783 1.458 1 30.356 48 ASN A N 1
ATOM 3606 C CA . ASN B 2 46 ? 7.096 33.267 0.416 1 31.397 48 ASN A CA 1
ATOM 3607 C C . ASN B 2 46 ? 7.535 31.872 -0.051 1 33.03 48 ASN A C 1
ATOM 3608 O O . ASN B 2 46 ? 7.697 31.619 -1.25 1 34.149 48 ASN A O 1
ATOM 3619 N N . GLY B 2 47 ? 7.735 30.97 0.911 1 32.135 49 GLY A N 1
ATOM 3620 C CA . GLY B 2 47 ? 7.989 29.567 0.595 1 33.618 49 GLY A CA 1
ATOM 3621 C C . GLY B 2 47 ? 9.445 29.229 0.286 1 35.517 49 GLY A C 1
ATOM 3622 O O . GLY B 2 47 ? 9.74 28.076 -0.065 1 37.983 49 GLY A O 1
ATOM 3626 N N . ASN B 2 48 ? 10.335 30.204 0.495 1 37.881 50 ASN A N 1
ATOM 3627 C CA . ASN B 2 48 ? 11.768 30.066 0.242 1 36.753 50 ASN A CA 1
ATOM 3628 C C . ASN B 2 48 ? 12.542 30.12 1.561 1 34.291 50 ASN A C 1
ATOM 3629 O O . ASN B 2 48 ? 12.476 31.107 2.283 1 37.277 50 ASN A O 1
ATOM 3640 N N . ALA B 2 49 ? 13.309 29.07 1.862 1 35.399 51 ALA A N 1
ATOM 3641 C CA . ALA B 2 49 ? 14.064 29.021 3.105 1 33.272 51 ALA A CA 1
ATOM 3642 C C . ALA B 2 49 ? 15.423 29.694 2.93 1 35.341 51 ALA A C 1
ATOM 3643 O O . ALA B 2 49 ? 16.162 29.417 1.987 1 39.488 51 ALA A O 1
ATOM 3650 N N . VAL B 2 50 ? 15.755 30.555 3.892 1 35.236 52 VAL A N 1
ATOM 3651 C CA . VAL B 2 50 ? 17.056 31.204 3.998 1 36.918 52 VAL A CA 1
ATOM 3652 C C . VAL B 2 50 ? 17.621 30.899 5.389 1 37.023 52 VAL A C 1
ATOM 3653 O O . VAL B 2 50 ? 16.953 31.198 6.385 1 36.455 52 VAL A O 1
ATOM 3666 N N . SER B 2 51 ? 18.847 30.321 5.444 1 35.99 53 SER A N 1
ATOM 3667 C CA . SER B 2 51 ? 19.4 29.747 6.663 1 37.492 53 SER A CA 1
ATOM 3668 C C . SER B 2 51 ? 20.701 30.436 7.074 1 40.358 53 SER A C 1
ATOM 3669 O O . SER B 2 51 ? 21.693 30.389 6.337 1 44.114 53 SER A O 1
ATOM 3676 N N . GLY B 2 52 ? 20.715 30.972 8.306 1 39.554 54 GLY A N 1
ATOM 3677 C CA . GLY B 2 52 ? 21.93 31.489 8.908 1 38.917 54 GLY A CA 1
ATOM 3678 C C . GLY B 2 52 ? 22.069 32.998 8.7 1 37.479 54 GLY A C 1
ATOM 3679 O O . GLY B 2 52 ? 21.75 33.518 7.644 1 38.998 54 GLY A O 1
ATOM 3683 N N . GLN B 2 53 ? 22.675 33.663 9.684 1 42.177 55 GLN A N 1
ATOM 3684 C CA . GLN B 2 53 ? 22.805 35.111 9.703 1 42.96 55 GLN A CA 1
ATOM 3685 C C . GLN B 2 53 ? 23.538 35.631 8.462 1 40.775 55 GLN A C 1
ATOM 3686 O O . GLN B 2 53 ? 23.196 36.705 7.954 1 43.166 55 GLN A O 1
ATOM 3700 N N . GLU B 2 54 ? 24.565 34.903 7.984 1 44.615 56 GLU A N 1
ATOM 3701 C CA . GLU B 2 54 ? 25.303 35.37 6.813 1 46.271 56 GLU A CA 1
ATOM 3702 C C . GLU B 2 54 ? 24.425 35.302 5.551 1 42.645 56 GLU A C 1
ATOM 3703 O O . GLU B 2 54 ? 24.434 36.234 4.739 1 42.181 56 GLU A O 1
ATOM 3715 N N . SER B 2 55 ? 23.629 34.227 5.383 1 41.051 57 SER A N 1
ATOM 3716 C CA . SER B 2 55 ? 22.74 34.139 4.227 1 42.867 57 SER A CA 1
ATOM 3717 C C . SER B 2 55 ? 21.608 35.166 4.308 1 37.577 57 SER A C 1
ATOM 3718 O O . SER B 2 55 ? 21.133 35.63 3.274 1 39.663 57 SER A O 1
ATOM 3725 N N . LEU B 2 56 ? 21.157 35.481 5.529 1 37.084 58 LEU A N 1
ATOM 3726 C CA . LEU B 2 56 ? 20.119 36.478 5.756 1 37.877 58 LEU A CA 1
ATOM 3727 C C . LEU B 2 56 ? 20.637 37.854 5.343 1 40.227 58 LEU A C 1
ATOM 3728 O O . LEU B 2 56 ? 19.918 38.607 4.683 1 40.917 58 LEU A O 1
ATOM 3744 N N . SER B 2 57 ? 21.891 38.154 5.729 1 40.721 59 SER A N 1
ATOM 3745 C CA . SER B 2 57 ? 22.562 39.384 5.331 1 42.215 59 SER A CA 1
ATOM 3746 C C . SER B 2 57 ? 22.539 39.542 3.805 1 42.39 59 SER A C 1
ATOM 3747 O O . SER B 2 57 ? 22.148 40.583 3.289 1 41.817 59 SER A O 1
ATOM 3754 N N . GLU B 2 58 ? 22.925 38.486 3.072 1 42.097 60 GLU A N 1
ATOM 3755 C CA . GLU B 2 58 ? 22.915 38.539 1.618 1 43.578 60 GLU A CA 1
ATOM 3756 C C . GLU B 2 58 ? 21.507 38.764 1.073 1 40.605 60 GLU A C 1
ATOM 3757 O O . GLU B 2 58 ? 21.332 39.516 0.121 1 42.363 60 GLU A O 1
ATOM 3769 N N . PHE B 2 59 ? 20.514 38.084 1.641 1 40.54 61 PHE A N 1
ATOM 3770 C CA . PHE B 2 59 ? 19.164 38.136 1.106 1 39.634 61 PHE A CA 1
ATOM 3771 C C . PHE B 2 59 ? 18.607 39.541 1.272 1 37.661 61 PHE A C 1
ATOM 3772 O O . PHE B 2 59 ? 18.008 40.096 0.351 1 37.79 61 PHE A O 1
ATOM 3789 N N . PHE B 2 60 ? 18.858 40.129 2.444 1 36.971 62 PHE A N 1
ATOM 3790 C CA . PHE B 2 60 ? 18.358 41.465 2.729 1 39.739 62 PHE A CA 1
ATOM 3791 C C . PHE B 2 60 ? 19.04 42.503 1.839 1 40.521 62 PHE A C 1
ATOM 3792 O O . PHE B 2 60 ? 18.401 43.481 1.469 1 40.803 62 PHE A O 1
ATOM 3809 N N . GLU B 2 61 ? 20.322 42.304 1.486 1 45.817 63 GLU A N 1
ATOM 3810 C CA . GLU B 2 61 ? 20.988 43.255 0.597 1 46.876 63 GLU A CA 1
ATOM 3811 C C . GLU B 2 61 ? 20.412 43.132 -0.817 1 46.696 63 GLU A C 1
ATOM 3812 O O . GLU B 2 61 ? 20.326 44.109 -1.546 1 48.579 63 GLU A O 1
ATOM 3824 N N . MET B 2 62 ? 19.938 41.939 -1.188 1 45.571 64 MET A N 1
ATOM 3825 C CA . MET B 2 62 ? 19.424 41.697 -2.53 1 47.611 64 MET A CA 1
ATOM 3826 C C . MET B 2 62 ? 17.998 42.251 -2.686 1 45.148 64 MET A C 1
ATOM 3827 O O . MET B 2 62 ? 17.614 42.638 -3.788 1 45.497 64 MET A O 1
ATOM 3841 N N . LEU B 2 63 ? 17.199 42.281 -1.604 1 41.87 65 LEU A N 1
ATOM 3842 C CA . LEU B 2 63 ? 15.823 42.774 -1.664 1 44.473 65 LEU A CA 1
ATOM 3843 C C . LEU B 2 63 ? 15.822 44.249 -2.07 1 39.697 65 LEU A C 1
ATOM 3844 O O . LEU B 2 63 ? 16.704 45.014 -1.695 1 41.515 65 LEU A O 1
ATOM 3860 N N . PRO B 2 64 ? 14.841 44.714 -2.866 1 43.896 66 PRO A N 1
ATOM 3861 C CA . PRO B 2 64 ? 14.727 46.137 -3.137 1 45.801 66 PRO A CA 1
ATOM 3862 C C . PRO B 2 64 ? 14.549 46.958 -1.864 1 44.404 66 PRO A C 1
ATOM 3863 O O . PRO B 2 64 ? 14.17 46.419 -0.826 1 44.55 66 PRO A O 1
ATOM 3874 N N . SER B 2 65 ? 14.817 48.27 -1.965 1 43.327 67 SER A N 1
ATOM 3875 C CA . SER B 2 65 ? 14.41 49.21 -0.932 1 43.918 67 SER A CA 1
ATOM 3876 C C . SER B 2 65 ? 12.902 49.126 -0.664 1 41.521 67 SER A C 1
ATOM 3877 O O . SER B 2 65 ? 12.101 48.883 -1.573 1 39.768 67 SER A O 1
ATOM 3884 N N . SER B 2 66 ? 12.53 49.377 0.601 1 40.003 68 SER A N 1
ATOM 3885 C CA . SER B 2 66 ? 11.18 49.114 1.097 1 38.913 68 SER A CA 1
ATOM 3886 C C . SER B 2 66 ? 10.631 50.338 1.826 1 38.804 68 SER A C 1
ATOM 3887 O O . SER B 2 66 ? 11.4 51.133 2.371 1 45.648 68 SER A O 1
ATOM 3894 N N . GLU B 2 67 ? 9.305 50.483 1.81 1 37.747 69 GLU A N 1
ATOM 3895 C CA . GLU B 2 67 ? 8.56 51.289 2.766 1 37.88 69 GLU A CA 1
ATOM 3896 C C . GLU B 2 67 ? 7.468 50.387 3.346 1 34.005 69 GLU A C 1
ATOM 3897 O O . GLU B 2 67 ? 6.557 49.956 2.618 1 38.612 69 GLU A O 1
ATOM 3909 N N . PHE B 2 68 ? 7.549 50.065 4.651 1 34.024 70 PHE A N 1
ATOM 3910 C CA . PHE B 2 68 ? 6.535 49.225 5.299 1 34.619 70 PHE A CA 1
ATOM 3911 C C . PHE B 2 68 ? 5.57 50.106 6.087 1 33.852 70 PHE A C 1
ATOM 3912 O O . PHE B 2 68 ? 5.98 51.095 6.677 1 35.927 70 PHE A O 1
ATOM 3929 N N . GLN B 2 69 ? 4.282 49.762 6.063 1 33.671 71 GLN A N 1
ATOM 3930 C CA . GLN B 2 69 ? 3.285 50.342 6.952 1 36.334 71 GLN A CA 1
ATOM 3931 C C . GLN B 2 69 ? 2.683 49.211 7.779 1 31.773 71 GLN A C 1
ATOM 3932 O O . GLN B 2 69 ? 2.055 48.331 7.221 1 36.571 71 GLN A O 1
ATOM 3946 N N . ILE B 2 70 ? 2.854 49.288 9.103 1 31.536 72 ILE A N 1
ATOM 3947 C CA . ILE B 2 70 ? 2.41 48.25 10.012 1 34.11 72 ILE A CA 1
ATOM 3948 C C . ILE B 2 70 ? 1.072 48.649 10.646 1 35.662 72 ILE A C 1
ATOM 3949 O O . ILE B 2 70 ? 1.013 49.677 11.321 1 38.187 72 ILE A O 1
ATOM 3965 N N . SER B 2 71 ? 0.039 47.807 10.527 1 34.041 73 SER A N 1
ATOM 3966 C CA . SER B 2 71 ? -1.27 48.144 11.079 1 36.845 73 SER A CA 1
ATOM 3967 C C . SER B 2 71 ? -1.716 47.262 12.243 1 34.89 73 SER A C 1
ATOM 3968 O O . SER B 2 71 ? -2.451 47.761 13.107 1 35.039 73 SER A O 1
ATOM 3975 N N . VAL B 2 72 ? -1.236 45.989 12.287 1 29.995 74 VAL A N 1
ATOM 3976 C CA . VAL B 2 72 ? -1.639 45.058 13.327 1 31.379 74 VAL A CA 1
ATOM 3977 C C . VAL B 2 72 ? -0.413 44.336 13.902 1 28.404 74 VAL A C 1
ATOM 3978 O O . VAL B 2 72 ? 0.419 43.826 13.148 1 31.938 74 VAL A O 1
ATOM 3991 N N . VAL B 2 73 ? -0.327 44.287 15.24 1 27.361 75 VAL A N 1
ATOM 3992 C CA . VAL B 2 73 ? 0.655 43.495 15.96 1 28.675 75 VAL A CA 1
ATOM 3993 C C . VAL B 2 73 ? -0.06 42.73 17.07 1 28.081 75 VAL A C 1
ATOM 3994 O O . VAL B 2 73 ? -0.845 43.303 17.816 1 29.791 75 VAL A O 1
ATOM 4007 N N . ASP B 2 74 ? 0.184 41.402 17.161 1 26.115 76 ASP A N 1
ATOM 4008 C CA . ASP B 2 74 ? -0.266 40.632 18.308 1 26.731 76 ASP A CA 1
ATOM 4009 C C . ASP B 2 74 ? 0.941 39.792 18.751 1 26.462 76 ASP A C 1
ATOM 4010 O O . ASP B 2 74 ? 1.881 39.61 17.977 1 29.64 76 ASP A O 1
ATOM 4019 N N . CYS B 2 75 ? 0.941 39.369 20.022 1 25.99 77 CYS A N 1
ATOM 4020 C CA . CYS B 2 75 ? 2.047 38.634 20.584 1 28.211 77 CYS A CA 1
ATOM 4021 C C . CYS B 2 75 ? 1.593 37.747 21.723 1 28.712 77 CYS A C 1
ATOM 4022 O O . CYS B 2 75 ? 0.561 38.007 22.346 1 28.355 77 CYS A O 1
ATOM 4029 N N . GLN B 2 76 ? 2.393 36.701 21.985 1 26.97 78 GLN A N 1
ATOM 4030 C CA . GLN B 2 76 ? 2.093 35.772 23.059 1 25.178 78 GLN A CA 1
ATOM 4031 C C . GLN B 2 76 ? 3.399 35.272 23.666 1 24.044 78 GLN A C 1
ATOM 4032 O O . GLN B 2 76 ? 4.315 35.001 22.921 1 25.789 78 GLN A O 1
ATOM 4046 N N . PRO B 2 77 ? 3.475 35.074 24.998 1 25.285 79 PRO A N 1
ATOM 4047 C CA . PRO B 2 77 ? 4.565 34.32 25.587 1 25.776 79 PRO A CA 1
ATOM 4048 C C . PRO B 2 77 ? 4.492 32.856 25.179 1 26.279 79 PRO A C 1
ATOM 4049 O O . PRO B 2 77 ? 3.406 32.261 25.223 1 27.713 79 PRO A O 1
ATOM 4060 N N . VAL B 2 78 ? 5.648 32.268 24.782 1 26.496 80 VAL A N 1
ATOM 4061 C CA . VAL B 2 78 ? 5.675 30.89 24.318 1 26.01 80 VAL A CA 1
ATOM 4062 C C . VAL B 2 78 ? 5.82 29.967 25.516 1 27.475 80 VAL A C 1
ATOM 4063 O O . VAL B 2 78 ? 6.579 30.208 26.433 1 27.748 80 VAL A O 1
ATOM 4076 N N . HIS B 2 79 ? 5.016 28.869 25.537 1 27.641 81 HIS A N 1
ATOM 4077 C CA . HIS B 2 79 ? 5.038 27.958 26.675 1 29.017 81 HIS A CA 1
ATOM 4078 C C . HIS B 2 79 ? 6.44 27.358 26.858 1 27.189 81 HIS A C 1
ATOM 4079 O O . HIS B 2 79 ? 7.118 27.026 25.887 1 27.52 81 HIS A O 1
ATOM 4092 N N . ASP B 2 80 ? 6.855 27.236 28.117 1 29.106 82 ASP A N 1
ATOM 4093 C CA . ASP B 2 80 ? 8.151 26.663 28.488 1 32.921 82 ASP A CA 1
ATOM 4094 C C . ASP B 2 80 ? 8.375 25.242 27.983 1 30.242 82 ASP A C 1
ATOM 4095 O O . ASP B 2 80 ? 9.537 24.841 27.81 1 33.655 82 ASP A O 1
ATOM 4104 N N . GLU B 2 81 ? 7.305 24.482 27.737 1 30.792 83 GLU A N 1
ATOM 4105 C CA . GLU B 2 81 ? 7.466 23.118 27.248 1 28.945 83 GLU A CA 1
ATOM 4106 C C . GLU B 2 81 ? 7.973 23.095 25.814 1 30.935 83 GLU A C 1
ATOM 4107 O O . GLU B 2 81 ? 8.689 22.161 25.434 1 35.428 83 GLU A O 1
ATOM 4119 N N . ALA B 2 82 ? 7.714 24.169 25.06 1 27.732 84 ALA A N 1
ATOM 4120 C CA . ALA B 2 82 ? 8.168 24.228 23.69 1 27.476 84 ALA A CA 1
ATOM 4121 C C . ALA B 2 82 ? 9.627 24.751 23.651 1 27.796 84 ALA A C 1
ATOM 4122 O O . ALA B 2 82 ? 10.367 24.377 22.743 1 28.5 84 ALA A O 1
ATOM 4129 N N . THR B 2 83 ? 9.998 25.653 24.589 1 28.173 85 THR A N 1
ATOM 4130 C CA . THR B 2 83 ? 11.333 26.257 24.616 1 29.51 85 THR A CA 1
ATOM 4131 C C . THR B 2 83 ? 11.912 26.159 26.022 1 29.531 85 THR A C 1
ATOM 4132 O O . THR B 2 83 ? 12.019 27.138 26.755 1 30.745 85 THR A O 1
ATOM 4142 N N . PRO B 2 84 ? 12.282 24.948 26.489 1 27.052 86 PRO A N 1
ATOM 4143 C CA . PRO B 2 84 ? 12.742 24.805 27.848 1 27.363 86 PRO A CA 1
ATOM 4144 C C . PRO B 2 84 ? 13.925 25.748 28.071 1 28.934 86 PRO A C 1
ATOM 4145 O O . PRO B 2 84 ? 14.879 25.84 27.072 1 49.306 86 PRO A O 1
ATOM 4156 N N . SER B 2 85 ? 13.98 26.296 29.325 1 28.544 87 SER A N 1
ATOM 4157 C CA . SER B 2 85 ? 15.042 27.156 29.837 1 29.373 87 SER A CA 1
ATOM 4158 C C . SER B 2 85 ? 15.365 28.339 28.917 1 29.9 87 SER A C 1
ATOM 4159 O O . SER B 2 85 ? 16.476 28.862 28.956 1 30.324 87 SER A O 1
ATOM 4166 N N . GLN B 2 86 ? 14.382 28.831 28.162 1 28.797 88 GLN A N 1
ATOM 4167 C CA . GLN B 2 86 ? 14.583 29.863 27.163 1 30.102 88 GLN A CA 1
ATOM 4168 C C . GLN B 2 86 ? 13.329 30.741 27.083 1 28.574 88 GLN A C 1
ATOM 4169 O O . GLN B 2 86 ? 12.261 30.241 26.779 1 29.608 88 GLN A O 1
ATOM 4183 N N . THR B 2 87 ? 13.457 32.043 27.341 1 27.09 89 THR A N 1
ATOM 4184 C CA . THR B 2 87 ? 12.317 32.957 27.279 1 27.177 89 THR A CA 1
ATOM 4185 C C . THR B 2 87 ? 12.067 33.366 25.831 1 25.953 89 THR A C 1
ATOM 4186 O O . THR B 2 87 ? 12.922 33.974 25.204 1 28.553 89 THR A O 1
ATOM 4196 N N . THR B 2 88 ? 10.861 33.052 25.309 1 24.128 90 THR A N 1
ATOM 4197 C CA . THR B 2 88 ? 10.556 33.329 23.919 1 24.692 90 THR A CA 1
ATOM 4198 C C . THR B 2 88 ? 9.155 33.943 23.804 1 24.758 90 THR A C 1
ATOM 4199 O O . THR B 2 88 ? 8.279 33.679 24.649 1 26.626 90 THR A O 1
ATOM 4209 N N . VAL B 2 89 ? 8.96 34.675 22.698 1 24.219 91 VAL A N 1
ATOM 4210 C CA . VAL B 2 89 ? 7.723 35.411 22.409 1 24.848 91 VAL A CA 1
ATOM 4211 C C . VAL B 2 89 ? 7.382 35.259 20.944 1 24.177 91 VAL A C 1
ATOM 4212 O O . VAL B 2 89 ? 8.22 35.499 20.087 1 27.473 91 VAL A O 1
ATOM 4225 N N . LEU B 2 90 ? 6.121 34.845 20.669 1 23.697 92 LEU A N 1
ATOM 4226 C CA . LEU B 2 90 ? 5.612 34.788 19.311 1 24.136 92 LEU A CA 1
ATOM 4227 C C . LEU B 2 90 ? 5.033 36.163 18.971 1 25.205 92 LEU A C 1
ATOM 4228 O O . LEU B 2 90 ? 4.258 36.69 19.76 1 26.105 92 LEU A O 1
ATOM 4244 N N . VAL B 2 91 ? 5.379 36.673 17.78 1 24.952 93 VAL A N 1
ATOM 4245 C CA . VAL B 2 91 ? 4.911 37.945 17.292 1 25.073 93 VAL A CA 1
ATOM 4246 C C . VAL B 2 91 ? 4.305 37.747 15.914 1 25.794 93 VAL A C 1
ATOM 4247 O O . VAL B 2 91 ? 4.91 37.101 15.054 1 28.154 93 VAL A O 1
ATOM 4260 N N . VAL B 2 92 ? 3.105 38.329 15.72 1 25.921 94 VAL A N 1
ATOM 4261 C CA . VAL B 2 92 ? 2.417 38.246 14.461 1 26.155 94 VAL A CA 1
ATOM 4262 C C . VAL B 2 92 ? 2.09 39.662 13.987 1 25.3 94 VAL A C 1
ATOM 4263 O O . VAL B 2 92 ? 1.522 40.443 14.749 1 31.565 94 VAL A O 1
ATOM 4276 N N . ILE B 2 93 ? 2.384 39.932 12.71 1 26.395 95 ILE A N 1
ATOM 4277 C CA . ILE B 2 93 ? 2.284 41.268 12.133 1 27.396 95 ILE A CA 1
ATOM 4278 C C . ILE B 2 93 ? 1.451 41.217 10.852 1 28.876 95 ILE A C 1
ATOM 4279 O O . ILE B 2 93 ? 1.594 40.312 10.048 1 29.793 95 ILE A O 1
ATOM 4295 N N . CYS B 2 94 ? 0.598 42.235 10.649 1 28.967 96 CYS A N 1
ATOM 4296 C CA . CYS B 2 94 ? -0.028 42.468 9.367 1 28.142 96 CYS A CA 1
ATOM 4297 C C . CYS B 2 94 ? 0.23 43.918 8.948 1 27.663 96 CYS A C 1
ATOM 4298 O O . CYS B 2 94 ? 0.228 44.842 9.773 1 30.066 96 CYS A O 1
ATOM 4305 N N . GLY B 2 95 ? 0.453 44.112 7.643 1 29.173 97 GLY A N 1
ATOM 4306 C CA . GLY B 2 95 ? 0.666 45.427 7.103 1 31.404 97 GLY A CA 1
ATOM 4307 C C . GLY B 2 95 ? 0.76 45.42 5.578 1 34.67 97 GLY A C 1
ATOM 4308 O O . GLY B 2 95 ? 0.312 44.461 4.947 1 34.33 97 GLY A O 1
ATOM 4312 N N . SER B 2 96 ? 1.292 46.539 5.015 1 34.239 98 SER A N 1
ATOM 4313 C CA . SER B 2 96 ? 1.571 46.608 3.59 1 32.875 98 SER A CA 1
ATOM 4314 C C . SER B 2 96 ? 3.006 47.051 3.394 1 32.909 98 SER A C 1
ATOM 4315 O O . SER B 2 96 ? 3.584 47.673 4.285 1 34.431 98 SER A O 1
ATOM 4322 N N . VAL B 2 97 ? 3.529 46.736 2.206 1 31.459 99 VAL A N 1
ATOM 4323 C CA . VAL B 2 97 ? 4.871 47.116 1.854 1 31.84 99 VAL A CA 1
ATOM 4324 C C . VAL B 2 97 ? 4.92 47.532 0.394 1 34.683 99 VAL A C 1
ATOM 4325 O O . VAL B 2 97 ? 4.305 46.915 -0.456 1 37.932 99 VAL A O 1
ATOM 4338 N N . LYS B 2 98 ? 5.65 48.63 0.138 1 36.594 100 LYS A N 1
ATOM 4339 C CA . LYS B 2 98 ? 6.037 49.003 -1.211 1 39.748 100 LYS A CA 1
ATOM 4340 C C . LYS B 2 98 ? 7.532 48.741 -1.396 1 39.873 100 LYS A C 1
ATOM 4341 O O . LYS B 2 98 ? 8.358 49.39 -0.75 1 38.277 100 LYS A O 1
ATOM 4360 N N . PHE B 2 99 ? 7.852 47.729 -2.218 1 41.932 101 PHE A N 1
ATOM 4361 C CA . PHE B 2 99 ? 9.216 47.483 -2.648 1 44.493 101 PHE A CA 1
ATOM 4362 C C . PHE B 2 99 ? 9.456 48.252 -3.944 1 44.394 101 PHE A C 1
ATOM 4363 O O . PHE B 2 99 ? 8.622 48.255 -4.842 1 46.889 101 PHE A O 1
ATOM 4380 N N . GLU B 2 100 ? 10.647 48.866 -4.058 1 48.948 102 GLU A N 1
ATOM 4381 C CA . GLU B 2 100 ? 11.003 49.601 -5.251 1 47.891 102 GLU A CA 1
ATOM 4382 C C . GLU B 2 100 ? 10.854 48.689 -6.466 1 49.13 102 GLU A C 1
ATOM 4383 O O . GLU B 2 100 ? 11.327 47.547 -6.474 1 50.793 102 GLU A O 1
ATOM 4395 N N . GLY B 2 101 ? 10.184 49.216 -7.489 1 47.431 103 GLY A N 1
ATOM 4396 C CA . GLY B 2 101 ? 10.038 48.516 -8.748 1 51.288 103 GLY A CA 1
ATOM 4397 C C . GLY B 2 101 ? 8.856 47.554 -8.732 1 47.991 103 GLY A C 1
ATOM 4398 O O . GLY B 2 101 ? 8.668 46.829 -9.691 1 52.244 103 GLY A O 1
ATOM 4402 N N . ASN B 2 102 ? 8.078 47.558 -7.645 1 50.929 104 ASN A N 1
ATOM 4403 C CA . ASN B 2 102 ? 6.984 46.613 -7.466 1 51.539 104 ASN A CA 1
ATOM 4404 C C . ASN B 2 102 ? 5.759 47.353 -6.934 1 55.335 104 ASN A C 1
ATOM 4405 O O . ASN B 2 102 ? 5.88 48.334 -6.197 1 52.193 104 ASN A O 1
ATOM 4416 N N . LYS B 2 103 ? 4.574 46.871 -7.317 1 55.109 105 LYS A N 1
ATOM 4417 C CA . LYS B 2 103 ? 3.327 47.39 -6.775 1 55.794 105 LYS A CA 1
ATOM 4418 C C . LYS B 2 103 ? 3.274 47.151 -5.263 1 50.509 105 LYS A C 1
ATOM 4419 O O . LYS B 2 103 ? 3.861 46.199 -4.755 1 48.723 105 LYS A O 1
ATOM 4438 N N . GLN B 2 104 ? 2.559 48.029 -4.548 1 43.775 106 GLN A N 1
ATOM 4439 C CA . GLN B 2 104 ? 2.317 47.846 -3.124 1 44.64 106 GLN A CA 1
ATOM 4440 C C . GLN B 2 104 ? 1.533 46.558 -2.861 1 45.23 106 GLN A C 1
ATOM 4441 O O . GLN B 2 104 ? 0.675 46.148 -3.657 1 51.706 106 GLN A O 1
ATOM 4455 N N . ARG B 2 105 ? 1.843 45.903 -1.726 1 41.254 107 ARG A N 1
ATOM 4456 C CA . ARG B 2 105 ? 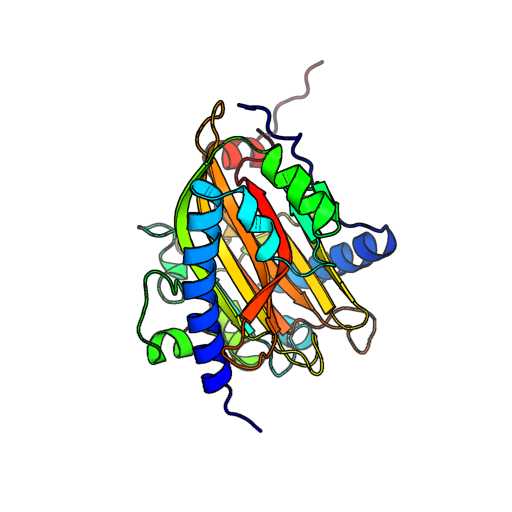1.241 44.617 -1.371 1 40.348 107 ARG A CA 1
ATOM 4457 C C . ARG B 2 105 ? 0.972 44.502 0.125 1 37.24 107 ARG A C 1
ATOM 4458 O O . ARG B 2 105 ? 1.728 45.04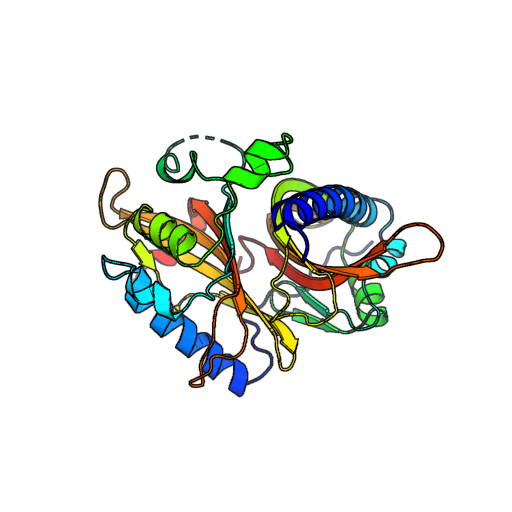6 0.923 1 39.486 107 ARG A O 1
ATOM 4479 N N . ASP B 2 106 ? -0.054 43.719 0.481 1 33.382 108 ASP A N 1
ATOM 4480 C CA . ASP B 2 106 ? -0.308 43.374 1.865 1 32.212 108 ASP A CA 1
ATOM 4481 C C . ASP B 2 106 ? 0.444 42.077 2.186 1 31.412 108 ASP A C 1
ATOM 4482 O O . ASP B 2 106 ? 0.671 41.246 1.309 1 35.876 108 ASP A O 1
ATOM 4491 N N . PHE B 2 107 ? 0.81 41.923 3.458 1 30.246 109 PHE A N 1
ATOM 4492 C CA . PHE B 2 107 ? 1.625 40.807 3.904 1 28.45 109 PHE A CA 1
ATOM 4493 C C . PHE B 2 107 ? 1.252 40.434 5.343 1 30.614 109 PHE A C 1
ATOM 4494 O O . PHE B 2 107 ? 0.649 41.235 6.086 1 32.518 109 PHE A O 1
ATOM 4511 N N . ASN B 2 108 ? 1.673 39.224 5.728 1 28.956 110 ASN A N 1
ATOM 4512 C CA . ASN B 2 108 ? 1.648 38.771 7.107 1 27.804 110 ASN A CA 1
ATOM 4513 C C . ASN B 2 108 ? 3.031 38.199 7.423 1 29.235 110 ASN A C 1
ATOM 4514 O O . ASN B 2 108 ? 3.666 37.572 6.558 1 30.757 110 ASN A O 1
ATOM 4525 N N . GLN B 2 109 ? 3.516 38.481 8.639 1 27.752 111 GLN A N 1
ATOM 4526 C CA . GLN B 2 109 ? 4.826 38.025 9.073 1 27.406 111 GLN A CA 1
ATOM 4527 C C . GLN B 2 109 ? 4.66 37.511 10.492 1 26.793 111 GLN A C 1
ATOM 4528 O O . GLN B 2 109 ? 3.875 38.052 11.265 1 29.514 111 GLN A O 1
ATOM 4542 N N . ASN B 2 110 ? 5.373 36.424 10.82 1 25.718 112 ASN A N 1
ATOM 4543 C CA . ASN B 2 110 ? 5.425 35.95 12.195 1 25.315 112 ASN A CA 1
ATOM 4544 C C . ASN B 2 110 ? 6.872 35.573 12.499 1 27 112 ASN A C 1
ATOM 4545 O O . ASN B 2 110 ? 7.559 35.048 11.643 1 31.333 112 ASN A O 1
ATOM 4556 N N . PHE B 2 111 ? 7.27 35.793 13.74 1 26.494 113 PHE A N 1
ATOM 4557 C CA . PHE B 2 111 ? 8.567 35.343 14.17 1 25.651 113 PHE A CA 1
ATOM 4558 C C . PHE B 2 111 ? 8.571 35.06 15.665 1 25.161 113 PHE A C 1
ATOM 4559 O O . PHE B 2 111 ? 7.671 35.461 16.392 1 27.294 113 PHE A O 1
ATOM 4576 N N . ILE B 2 112 ? 9.569 34.26 16.082 1 23.231 114 ILE A N 1
ATOM 4577 C CA . ILE B 2 112 ? 9.759 33.949 17.479 1 22.284 114 ILE A CA 1
ATOM 4578 C C . ILE B 2 112 ? 10.996 34.719 17.935 1 26.073 114 ILE A C 1
ATOM 4579 O O . ILE B 2 112 ? 12.067 34.505 17.359 1 27.019 114 ILE A O 1
ATOM 4595 N N . LEU B 2 113 ? 10.819 35.579 18.959 1 25.711 115 LEU A N 1
ATOM 4596 C CA . LEU B 2 113 ? 11.918 36.278 19.589 1 26.572 115 LEU A CA 1
ATOM 4597 C C . LEU B 2 113 ? 12.433 35.486 20.792 1 26.382 115 LEU A C 1
ATOM 4598 O O . LEU B 2 113 ? 11.639 34.897 21.542 1 27.603 115 LEU A O 1
ATOM 4614 N N . THR B 2 114 ? 13.752 35.555 21.018 1 25.74 116 THR A N 1
ATOM 4615 C CA . THR B 2 114 ? 14.375 34.93 22.168 1 26.903 116 THR A CA 1
ATOM 4616 C C . THR B 2 114 ? 15.142 36.009 22.941 1 25.603 116 THR A C 1
ATOM 4617 O O . THR B 2 114 ? 15.751 36.916 22.346 1 28.422 116 THR A O 1
ATOM 4627 N N . ALA B 2 115 ? 15.068 35.909 24.273 1 24.932 117 ALA A N 1
ATOM 4628 C CA . ALA B 2 115 ? 15.739 36.816 25.189 1 30.629 117 ALA A CA 1
ATOM 4629 C C . ALA B 2 115 ? 17.181 36.366 25.44 1 32.127 117 ALA A C 1
ATOM 4630 O O . ALA B 2 115 ? 17.409 35.26 25.852 1 34.697 117 ALA A O 1
ATOM 4637 N N . GLN B 2 116 ? 18.129 37.291 25.297 1 33.036 118 GLN A N 1
ATOM 4638 C CA . GLN B 2 116 ? 19.559 37.088 25.5 1 38.13 118 GLN A CA 1
ATOM 4639 C C . GLN B 2 116 ? 19.994 38.05 26.599 1 37.859 118 GLN A C 1
ATOM 4640 O O . GLN B 2 116 ? 20.052 39.264 26.371 1 41.034 118 GLN A O 1
ATOM 4654 N N . ALA B 2 117 ? 20.221 37.518 27.802 1 43.822 119 ALA A N 1
ATOM 4655 C CA . ALA B 2 117 ? 20.65 38.34 28.923 1 54.346 119 ALA A CA 1
ATOM 4656 C C . ALA B 2 117 ? 22.034 38.917 28.622 1 56.303 119 ALA A C 1
ATOM 4657 O O . ALA B 2 117 ? 22.844 38.308 27.932 1 55.395 119 ALA A O 1
ATOM 4664 N N . SER B 2 118 ? 22.291 40.13 29.088 1 62.283 120 SER A N 1
ATOM 4665 C CA . SER B 2 118 ? 23.587 40.74 28.845 1 68.765 120 SER A CA 1
ATOM 4666 C C . SER B 2 118 ? 23.974 41.522 30.094 1 75.52 120 SER A C 1
ATOM 4667 O O . SER B 2 118 ? 23.145 41.633 31.01 1 75.176 120 SER A O 1
ATOM 4674 N N . PRO B 2 119 ? 25.248 41.994 30.17 1 84.248 121 PRO A N 1
ATOM 4675 C CA . PRO B 2 119 ? 25.725 42.837 31.27 1 85.149 121 PRO A CA 1
ATOM 4676 C C . PRO B 2 119 ? 24.885 44.097 31.513 1 81.9 121 PRO A C 1
ATOM 4677 O O . PRO B 2 119 ? 24.783 44.558 32.652 1 83.365 121 PRO A O 1
ATOM 4688 N N . SER B 2 120 ? 24.297 44.663 30.444 1 79.25 122 SER A N 1
ATOM 4689 C CA . SER B 2 120 ? 23.325 45.742 30.57 1 78.586 122 SER A CA 1
ATOM 4690 C C . SER B 2 120 ? 21.922 45.173 30.341 1 78.377 122 SER A C 1
ATOM 4691 O O . SER B 2 120 ? 21.435 44.398 31.17 1 84.432 122 SER A O 1
ATOM 4698 N N . ASN B 2 121 ? 21.291 45.517 29.206 1 68.855 123 ASN A N 1
ATOM 4699 C CA . ASN B 2 121 ? 19.891 45.174 28.978 1 62.609 123 ASN A CA 1
ATOM 4700 C C . ASN B 2 121 ? 19.779 43.782 28.358 1 48.582 123 ASN A C 1
ATOM 4701 O O . ASN B 2 121 ? 20.637 43.389 27.584 1 51.561 123 ASN A O 1
ATOM 4712 N N . THR B 2 122 ? 18.665 43.083 28.638 1 49.156 124 THR A N 1
ATOM 4713 C CA . THR B 2 122 ? 18.272 41.923 27.846 1 41.433 124 THR A CA 1
ATOM 4714 C C . THR B 2 122 ? 17.976 42.358 26.418 1 36.345 124 THR A C 1
ATOM 4715 O O . THR B 2 122 ? 17.338 43.406 26.2 1 42.19 124 THR A O 1
ATOM 4725 N N . VAL B 2 123 ? 18.512 41.616 25.462 1 33.218 125 VAL A N 1
ATOM 4726 C CA . VAL B 2 123 ? 18.329 41.882 24.05 1 35.246 125 VAL A CA 1
ATOM 4727 C C . VAL B 2 123 ? 17.44 40.791 23.455 1 33.554 125 VAL A C 1
ATOM 4728 O O . VAL B 2 123 ? 17.696 39.607 23.683 1 35.23 125 VAL A O 1
ATOM 4741 N N . TRP B 2 124 ? 16.452 41.192 22.659 1 32.004 126 TRP A N 1
ATOM 4742 C CA . TRP B 2 124 ? 15.605 40.235 21.991 1 28.59 126 TRP A CA 1
ATOM 4743 C C . TRP B 2 124 ? 16.065 40.086 20.548 1 28.043 126 TRP A C 1
ATOM 4744 O O . TRP B 2 124 ? 16.247 41.07 19.852 1 31.113 126 TRP A O 1
ATOM 4765 N N . LYS B 2 125 ? 16.251 38.834 20.11 1 29.541 127 LYS A N 1
ATOM 4766 C CA . LYS B 2 125 ? 16.623 38.557 18.733 1 26.532 127 LYS A CA 1
ATOM 4767 C C . LYS B 2 125 ? 15.68 37.556 18.097 1 24.319 127 LYS A C 1
ATOM 4768 O O . LYS B 2 125 ? 15.078 36.739 18.798 1 29.464 127 LYS A O 1
ATOM 4787 N N . ILE B 2 126 ? 15.578 37.601 16.766 1 25.544 128 ILE A N 1
ATOM 4788 C CA . ILE B 2 126 ? 14.746 36.623 16.06 1 26.037 128 ILE A CA 1
ATOM 4789 C C . ILE B 2 126 ? 15.477 35.28 16.018 1 27.682 128 ILE A C 1
ATOM 4790 O O . ILE B 2 126 ? 16.602 35.21 15.522 1 28.978 128 ILE A O 1
ATOM 4806 N N . ALA B 2 127 ? 14.791 34.204 16.449 1 27.231 129 ALA A N 1
ATOM 4807 C CA . ALA B 2 127 ? 15.297 32.842 16.315 1 27.355 129 ALA A CA 1
ATOM 4808 C C . ALA B 2 127 ? 14.764 32.167 15.048 1 28.193 129 ALA A C 1
ATOM 4809 O O . ALA B 2 127 ? 15.441 31.299 14.478 1 28.705 129 ALA A O 1
ATOM 4816 N N A SER B 2 128 ? 13.522 32.52 14.642 0.5 26.161 130 SER A N 1
ATOM 4817 N N B SER B 2 128 ? 13.548 32.573 14.619 0.5 27.059 130 SER A N 1
ATOM 4818 C CA A SER B 2 128 ? 12.923 32.002 13.423 0.5 25.813 130 SER A CA 1
ATOM 4819 C CA B SER B 2 128 ? 12.881 32.001 13.466 0.5 27.017 130 SER A CA 1
ATOM 4820 C C A SER B 2 128 ? 11.904 33.007 12.888 0.5 25.637 130 SER A C 1
ATOM 4821 C C B SER B 2 128 ? 11.895 33.019 12.891 0.5 25.744 130 SER A C 1
ATOM 4822 O O A SER B 2 128 ? 11.21 33.667 13.662 0.5 30.619 130 SER A O 1
ATOM 4823 O O B SER B 2 128 ? 11.22 33.718 13.648 0.5 30.576 130 SER A O 1
ATOM 4836 N N . ASP B 2 129 ? 11.798 33.091 11.557 1 25.73 131 ASP A N 1
ATOM 4837 C CA . ASP B 2 129 ? 10.99 34.106 10.873 1 30.569 131 ASP A CA 1
ATOM 4838 C C . ASP B 2 129 ? 10.229 33.503 9.695 1 30.455 131 ASP A C 1
ATOM 4839 O O . ASP B 2 129 ? 10.7 32.572 9.062 1 28.977 131 ASP A O 1
ATOM 4849 N N . CYS B 2 130 ? 9.038 34.065 9.401 1 27.841 132 CYS A N 1
ATOM 4850 C CA . CYS B 2 130 ? 8.193 33.651 8.287 1 27.565 132 CYS A CA 1
ATOM 4851 C C . CYS B 2 130 ? 7.468 34.884 7.724 1 24.785 132 CYS A C 1
ATOM 4852 O O . CYS B 2 130 ? 6.883 35.603 8.497 1 28.174 132 CYS A O 1
ATOM 4859 N N . PHE B 2 131 ? 7.509 35.069 6.4 1 26.396 133 PHE A N 1
ATOM 4860 C CA . PHE B 2 131 ? 6.974 36.219 5.698 1 28.862 133 PHE A CA 1
ATOM 4861 C C . PHE B 2 131 ? 6.231 35.713 4.468 1 30.727 133 PHE A C 1
ATOM 4862 O O . PHE B 2 131 ? 6.798 34.943 3.716 1 30.935 133 PHE A O 1
ATOM 4879 N N . ARG B 2 132 ? 4.971 36.156 4.258 1 29.81 134 ARG A N 1
ATOM 4880 C CA . ARG B 2 132 ? 4.246 35.813 3.045 1 28.552 134 ARG A CA 1
ATOM 4881 C C . ARG B 2 132 ? 3.328 36.95 2.601 1 29.091 134 ARG A C 1
ATOM 4882 O O . ARG B 2 132 ? 2.605 37.532 3.417 1 32.799 134 ARG A O 1
ATOM 4903 N N . PHE B 2 133 ? 3.35 37.253 1.3 1 31.003 135 PHE A N 1
ATOM 4904 C CA . PHE B 2 133 ? 2.443 38.237 0.737 1 33.287 135 PHE A CA 1
ATOM 4905 C C . PHE B 2 133 ? 1.017 37.662 0.715 1 35.353 135 PHE A C 1
ATOM 4906 O O . PHE B 2 133 ? 0.828 36.505 0.389 1 34.103 135 PHE A O 1
ATOM 4923 N N . GLN B 2 134 ? -0.001 38.476 1.027 1 34.588 136 GLN A N 1
ATOM 4924 C CA . GLN B 2 134 ? -1.377 38.032 0.915 1 35.394 136 GLN A CA 1
ATOM 4925 C C . GLN B 2 134 ? -1.662 37.562 -0.509 1 37.976 136 GLN A C 1
ATOM 4926 O O . GLN B 2 134 ? -2.45 36.66 -0.698 1 42.761 136 GLN A O 1
ATOM 4940 N N . ASP B 2 135 ? -1.081 38.214 -1.512 1 40.098 137 ASP A N 1
ATOM 4941 C CA . ASP B 2 135 ? -1.364 37.898 -2.908 1 46.93 137 ASP A CA 1
ATOM 4942 C C . ASP B 2 135 ? -0.156 37.226 -3.576 1 43.579 137 ASP A C 1
ATOM 4943 O O . ASP B 2 135 ? 0.178 37.584 -4.698 1 43.916 137 ASP A O 1
ATOM 4952 N N . TRP B 2 136 ? 0.474 36.234 -2.927 1 45.674 138 TRP A N 1
ATOM 4953 C CA . TRP B 2 136 ? 1.768 35.696 -3.374 1 49.932 138 TRP A CA 1
ATOM 4954 C C . TRP B 2 136 ? 1.691 34.95 -4.712 1 51.561 138 TRP A C 1
ATOM 4955 O O . TRP B 2 136 ? 2.704 34.843 -5.41 1 52.263 138 TRP A O 1
ATOM 4976 N N . ALA B 2 137 ? 0.508 34.417 -5.048 1 50.078 139 ALA A N 1
ATOM 4977 C CA . ALA B 2 137 ? 0.327 33.613 -6.249 1 55.086 139 ALA A CA 1
ATOM 4978 C C . ALA B 2 137 ? 0.083 34.456 -7.506 1 63.158 139 ALA A C 1
ATOM 4979 O O . ALA B 2 137 ? 0.083 33.916 -8.613 1 60.638 139 ALA A O 1
ATOM 4986 N N . SER B 2 138 ? -0.127 35.768 -7.346 1 68.066 140 SER A N 1
ATOM 4987 C CA . SER B 2 138 ? -0.38 36.66 -8.472 1 73.261 140 SER A CA 1
ATOM 4988 C C . SER B 2 138 ? 0.885 36.881 -9.313 1 80.24 140 SER A C 1
ATOM 4989 O O . SER B 2 138 ? 1.918 37.251 -8.71 1 73.801 140 SER A O 1
#

Secondary structure (DSSP, 8-state):
---HHHHHHHHHHHHHHHHHHHHHHHHH-GGGGGGGEEEEEEEEETTEEEESHHHHHHHHHHSPPEEEEEEEEEEEEPPTTTSTT--EEEEEEEEEEEETTS--EEEEEEEEEEEE--SSS-EEEEEEEEEEETTTT-/---PPPPP-S-B-SSHHHHHHHHHHHHHHHHHHTSS-GGGGGGTEEEEEEEEEE-----TTHHHHTTB--TTT---HHHHHHHSEESHHHHHHHHTTSPPEEE-GGG-EEEEEEEETTEEEEEEEEEEEE-SSTTTT-EEEEEEEEEEEE-SSSSEEEEEEEEEEEEPPHHHHHHHH--PPP--

InterPro domains:
  IPR002075 Nuclear transport factor 2 domain [PF02136] (17-135)
  IPR018222 Nuclear transport factor 2, eukaryote [PS50177] (16-135)
  IPR018222 Nuclear transport factor 2, eukaryote [cd00780] (12-137)
  IPR032710 NTF2-like domain superfamily [SSF54427] (5-138)
  IPR045875 Nuclear transport factor 2 [PTHR12612] (12-137)

Sequence (322 aa):
APTTLPPCKGSYFGTENLKSLVLHFLQQYYAIYDSGDRQGLLDAYHDGACCSLSIPFISSLAEYFKDSSRNVKKLKDPTLRFRLLKHTRLNVVAFLNELPKTQHDVNSFVVDISAQTSTLLCFSVNGVFKEVDGKSRDSLRAFTRTFIAVPASNSGLCIIVNDELFVRNASSEEIQRAFAMPAPTPSVDFKTYVDQACRAAEEFVNVYYTTMDKRRRLLSRLYMGTATLVWNGNAVSGQESLSEFFEMLPSSEFQISVVDCQPVHDEATPSQTTVLVVICGSVKFEGNKQRDFNQNFILTAQASPSNTVWKIASSDCFRFQDWAS